Protein AF-A0A9P4P607-F1 (afdb_monomer)

Mean predicted aligned error: 6.38 Å

Radius of gyration: 16.82 Å; Cα contacts (8 Å, |Δi|>4): 433; chains: 1; bounding box: 45×37×42 Å

Nearest PDB structures (foldseek):
  5nzf-assembly1_D  TM=3.430E-01  e=5.217E-01  unidentified influenza virus
  5hug-assembly1_A  TM=3.305E-01  e=1.103E+00  Influenza A virus (A/American green-winged teal/Washington/195750/2014(H5N1))
  7zqt-assembly1_C  TM=1.636E-01  e=3.224E-01  Homo sapiens
  8d01-assembly1_A  TM=1.316E-01  e=6.462E-01  Macaca mulatta
  6xc2-assembly2_X  TM=1.177E-01  e=5.806E-01  Homo sapiens

pLDDT: mean 84.95, std 15.6, range [29.91, 97.94]

Secondary structure (DSSP, 8-state):
-EETT--EEEEEEEE--HHHHHHHT---TT-EEEEEEEE-TTT--EEE-TT-PPEEE-TTPPEEEEEEEETTTTEEEEEEEETTEEEEEEEE----EEE---EEEEETT--EEE--EEEEEEEEE-SS--GGGGGG---TTEEEPPPB-SSSSSEEEEEEEEE--EEEPPPS--S--EEEEE----

Sequence (186 aa):
MVTEKGDLIQTIALSTDGKEKDRVCKGRPDQWCIFASVLEADTGHQLVNSPSRATAASPSQQVNMRYTFDANTGKVTQTVKLDGKVIDEMSTSSGKPFDFYTEIECQNWAHGLAHAHSYLYTTFRLNQPDMGWRDIINNWQTSNADPETHDGGKTWYVSWAHINETFFEVVSQTNSLICLLLLVLI

Foldseek 3Di:
DAAPQRKWWKWKFKQFDDPVCCVQANEDNQWTFTFTWMQGPVPRDIDGDVVDRGHTDHPPWDKDWDWDADPVQQKIKIFIDTNNHTRYIDIDNRGHDDDWDWDKDWDDFAWFKPAKDKDAWDKDADPDADPCVQVPDDQVQKDWARWDDDPRRRMTTTGMMIHHMDTGDGDDDDDGTMIMRIGTDD

Solvent-accessible surface area (backbone atoms only — not comparable to full-atom values): 10348 Å² total; per-residue (Å²): 37,17,20,76,63,55,22,24,45,24,58,36,44,35,41,52,52,74,72,56,25,47,68,44,32,64,40,57,87,81,27,32,27,38,40,47,35,34,37,36,57,92,78,68,46,74,46,60,61,85,92,59,59,29,46,53,41,53,83,92,63,48,77,44,81,44,79,47,77,40,85,91,74,34,26,34,35,38,40,34,21,53,73,84,40,80,76,35,70,46,74,43,81,38,38,61,71,80,49,81,51,79,46,79,45,64,41,56,60,24,54,47,73,48,71,56,48,69,50,66,66,46,72,48,73,53,97,56,62,42,72,64,59,68,78,72,66,77,60,82,82,42,50,62,51,75,72,43,60,89,64,69,29,26,39,38,39,27,63,35,35,41,40,61,60,46,75,43,72,74,62,93,84,92,87,61,53,32,36,33,38,35,25,39,48,126

Organism: NCBI:txid1048955

Structure (mmCIF, N/CA/C/O backbone):
data_AF-A0A9P4P607-F1
#
_entry.id   AF-A0A9P4P607-F1
#
loop_
_atom_site.group_PDB
_atom_site.id
_atom_site.type_symbol
_atom_site.label_atom_id
_atom_site.label_alt_id
_atom_site.label_comp_id
_atom_site.label_asym_id
_atom_site.label_entity_id
_atom_site.label_seq_id
_atom_site.pdbx_PDB_ins_code
_atom_site.Cartn_x
_atom_site.Cartn_y
_atom_site.Cartn_z
_atom_site.occupancy
_atom_site.B_iso_or_equiv
_atom_site.auth_seq_id
_atom_site.auth_comp_id
_atom_site.auth_asym_id
_atom_site.auth_atom_id
_atom_site.pdbx_PDB_model_num
ATOM 1 N N . MET A 1 1 ? -2.733 4.894 3.340 1.00 88.25 1 MET A N 1
ATOM 2 C CA . MET A 1 1 ? -3.691 4.914 4.476 1.00 88.25 1 MET A CA 1
ATOM 3 C C . MET A 1 1 ? -3.477 6.175 5.304 1.00 88.25 1 MET A C 1
ATOM 5 O O . MET A 1 1 ? -2.343 6.384 5.707 1.00 88.25 1 MET A O 1
ATOM 9 N N . VAL A 1 2 ? -4.509 6.986 5.560 1.00 90.75 2 VAL A N 1
ATOM 10 C CA . VAL A 1 2 ? -4.419 8.206 6.393 1.00 90.75 2 VAL A CA 1
ATOM 11 C C . VAL A 1 2 ? -4.841 7.868 7.798 1.00 90.75 2 VAL A C 1
ATOM 13 O O . VAL A 1 2 ? -5.734 7.045 8.022 1.00 90.75 2 VAL A O 1
ATOM 16 N N . THR A 1 3 ? -4.191 8.534 8.736 1.00 94.50 3 THR A N 1
ATOM 17 C CA . THR A 1 3 ? -4.431 8.398 10.162 1.00 94.50 3 THR A CA 1
ATOM 18 C C . THR A 1 3 ? -4.913 9.704 10.782 1.00 94.50 3 THR A C 1
ATOM 20 O O . THR A 1 3 ? -4.724 10.775 10.221 1.00 94.50 3 THR A O 1
ATOM 23 N N . GLU A 1 4 ? -5.520 9.637 11.966 1.00 94.25 4 GLU A N 1
ATOM 24 C CA . GLU A 1 4 ? -6.011 10.808 12.714 1.00 94.25 4 GLU A CA 1
ATOM 25 C C . GLU A 1 4 ? -4.933 11.868 13.004 1.00 94.25 4 GLU A C 1
ATOM 27 O O . GLU A 1 4 ? -5.273 13.019 13.270 1.00 94.25 4 GLU A O 1
ATOM 32 N N . LYS A 1 5 ? -3.643 11.508 12.961 1.00 94.25 5 LYS A N 1
ATOM 33 C CA . LYS A 1 5 ? -2.536 12.472 13.079 1.00 94.25 5 LYS A CA 1
ATOM 34 C C . LYS A 1 5 ? -2.139 13.123 11.751 1.00 94.25 5 LYS A C 1
ATOM 36 O O . LYS A 1 5 ? -1.267 13.981 11.745 1.00 94.25 5 LYS A O 1
ATOM 41 N N . GLY A 1 6 ? -2.771 12.720 10.654 1.00 93.50 6 GLY A N 1
ATOM 42 C CA . GLY A 1 6 ? -2.472 13.143 9.290 1.00 93.50 6 GLY A CA 1
ATOM 43 C C . GLY A 1 6 ? -1.438 12.269 8.580 1.00 93.50 6 GLY A C 1
ATOM 44 O O . GLY A 1 6 ? -1.297 12.398 7.370 1.00 93.50 6 GLY A O 1
ATOM 45 N N . ASP A 1 7 ? -0.725 11.380 9.285 1.00 94.69 7 ASP A N 1
ATOM 46 C CA . ASP A 1 7 ? 0.337 10.583 8.662 1.00 94.69 7 ASP A CA 1
ATOM 47 C C . ASP A 1 7 ? -0.214 9.667 7.572 1.00 94.69 7 ASP A C 1
ATOM 49 O O . ASP A 1 7 ? -1.298 9.078 7.712 1.00 94.69 7 ASP A O 1
ATOM 53 N N . LEU A 1 8 ? 0.604 9.474 6.540 1.00 93.00 8 LEU A N 1
ATOM 54 C CA . LEU A 1 8 ? 0.286 8.663 5.378 1.00 93.00 8 LEU A CA 1
ATOM 55 C C . LEU A 1 8 ? 1.097 7.369 5.418 1.00 93.00 8 LEU A C 1
ATOM 57 O O . LEU A 1 8 ? 2.289 7.354 5.133 1.00 93.00 8 LEU A O 1
ATOM 61 N N . ILE A 1 9 ? 0.447 6.262 5.772 1.00 93.94 9 ILE A N 1
ATOM 62 C CA . ILE A 1 9 ? 1.050 4.924 5.807 1.00 93.94 9 ILE A CA 1
ATOM 63 C C . ILE A 1 9 ? 0.911 4.286 4.425 1.00 93.94 9 ILE A C 1
ATOM 65 O O . ILE A 1 9 ? -0.214 4.047 3.976 1.00 93.94 9 ILE A O 1
ATOM 69 N N . GLN A 1 10 ? 2.022 3.998 3.751 1.00 91.25 10 GLN A N 1
ATOM 70 C CA . GLN A 1 10 ? 2.053 3.599 2.338 1.00 91.25 10 GLN A CA 1
ATOM 71 C C . GLN A 1 10 ? 3.024 2.460 2.081 1.00 91.25 10 GLN A C 1
ATOM 73 O O . GLN A 1 10 ? 4.167 2.460 2.526 1.00 91.25 10 GLN A O 1
ATOM 78 N N . THR A 1 11 ? 2.608 1.499 1.261 1.00 92.75 11 THR A N 1
ATOM 79 C CA . THR A 1 11 ? 3.550 0.685 0.489 1.00 92.75 11 THR A CA 1
ATOM 80 C C . THR A 1 11 ? 3.802 1.442 -0.792 1.00 92.75 11 THR A C 1
ATOM 82 O O . THR A 1 11 ? 2.852 1.749 -1.508 1.00 92.75 11 THR A O 1
ATOM 85 N N . ILE A 1 12 ? 5.066 1.709 -1.084 1.00 90.50 12 ILE A N 1
ATOM 86 C CA . ILE A 1 12 ? 5.463 2.365 -2.321 1.00 90.50 12 ILE A CA 1
ATOM 87 C C . ILE A 1 12 ? 6.009 1.305 -3.272 1.00 90.50 12 ILE A C 1
ATO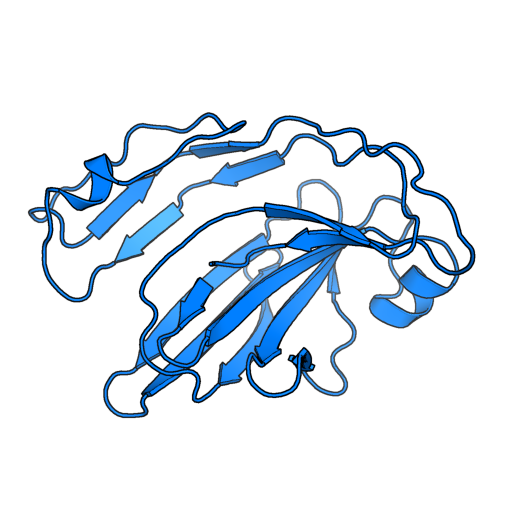M 89 O O . ILE A 1 12 ? 6.894 0.524 -2.908 1.00 90.50 12 ILE A O 1
ATOM 93 N N . ALA A 1 13 ? 5.487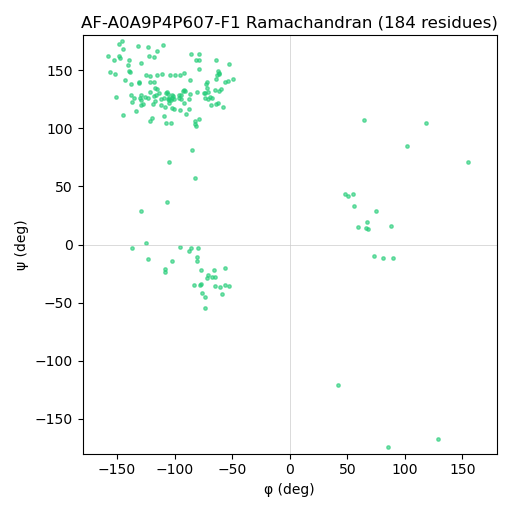 1.295 -4.500 1.00 90.50 13 ALA A N 1
ATOM 94 C CA . ALA A 1 13 ? 6.158 0.678 -5.635 1.00 90.50 13 ALA A CA 1
ATOM 95 C C . ALA A 1 13 ? 6.763 1.797 -6.484 1.00 90.50 13 ALA A C 1
ATOM 97 O O . ALA A 1 13 ? 6.065 2.523 -7.187 1.00 90.50 13 ALA A O 1
ATOM 98 N N . LEU A 1 14 ? 8.078 1.958 -6.386 1.00 87.44 14 LEU A N 1
ATOM 99 C CA . LEU A 1 14 ? 8.810 3.044 -7.020 1.00 87.44 14 LEU A CA 1
ATOM 100 C C . LEU A 1 14 ? 9.401 2.594 -8.358 1.00 87.44 14 LEU A C 1
ATOM 102 O O . LEU A 1 14 ? 10.161 1.621 -8.417 1.00 87.44 14 LEU A O 1
ATOM 106 N N . SER A 1 15 ? 9.101 3.349 -9.413 1.00 84.12 15 SER A N 1
ATOM 107 C CA . SER A 1 15 ? 9.794 3.280 -10.695 1.00 84.12 15 SER A CA 1
ATOM 108 C C . SER A 1 15 ? 10.722 4.488 -10.843 1.00 84.12 15 SER A C 1
ATOM 110 O O . SER A 1 15 ? 10.312 5.645 -10.780 1.00 84.12 15 SER A O 1
ATOM 112 N N . THR A 1 16 ? 12.008 4.214 -11.022 1.00 79.88 16 THR A N 1
ATOM 113 C CA . THR A 1 16 ? 13.061 5.214 -11.245 1.00 79.88 16 THR A CA 1
ATOM 114 C C . THR A 1 16 ? 14.099 4.624 -12.203 1.00 79.88 16 THR A C 1
ATOM 116 O O . THR A 1 16 ? 13.976 3.457 -12.577 1.00 79.88 16 THR A O 1
ATOM 119 N N . ASP A 1 17 ? 15.103 5.375 -12.642 1.00 78.94 17 ASP A N 1
ATOM 120 C CA . ASP A 1 17 ? 16.071 4.919 -13.639 1.00 78.94 17 ASP A CA 1
ATOM 121 C C . ASP A 1 17 ? 17.532 4.992 -13.171 1.00 78.94 17 ASP A C 1
ATOM 123 O O . ASP A 1 17 ? 17.869 5.486 -12.089 1.00 78.94 17 ASP A O 1
ATOM 127 N N . GLY A 1 18 ? 18.399 4.390 -13.993 1.00 79.25 18 GLY A N 1
ATOM 128 C CA . GLY A 1 18 ? 19.852 4.457 -13.889 1.00 79.25 18 GLY A CA 1
ATOM 129 C C . GLY A 1 18 ? 20.398 4.347 -12.464 1.00 79.25 18 GLY A C 1
ATOM 130 O O . GLY A 1 18 ? 20.184 3.365 -11.754 1.00 79.25 18 GLY A O 1
ATOM 131 N N . LYS A 1 19 ? 21.126 5.390 -12.057 1.00 79.81 19 LYS A N 1
ATOM 132 C CA . LYS A 1 19 ? 21.846 5.435 -10.778 1.00 79.81 19 LYS A CA 1
ATOM 133 C C . LYS A 1 19 ? 20.920 5.463 -9.567 1.00 79.81 19 LYS A C 1
ATOM 135 O O . LYS A 1 19 ? 21.343 5.031 -8.497 1.00 79.81 19 LYS A O 1
ATOM 140 N N . GLU A 1 20 ? 19.708 5.992 -9.704 1.00 80.62 20 GLU A N 1
ATOM 141 C CA . GLU A 1 20 ? 18.785 6.080 -8.576 1.00 80.62 20 GLU A CA 1
ATOM 142 C C . GLU A 1 20 ? 18.172 4.714 -8.282 1.00 80.62 20 GLU A C 1
ATOM 144 O O . GLU A 1 20 ? 18.191 4.267 -7.135 1.00 80.62 20 GLU A O 1
ATOM 149 N N . LYS A 1 21 ? 17.795 3.956 -9.321 1.00 85.00 21 LYS A N 1
ATOM 150 C CA . LYS A 1 21 ? 17.372 2.558 -9.140 1.00 85.00 21 LYS A CA 1
ATOM 151 C C . LYS A 1 21 ? 18.471 1.716 -8.487 1.00 85.00 21 LYS A C 1
ATOM 153 O O . LYS A 1 21 ? 18.194 0.941 -7.564 1.00 85.00 21 LYS A O 1
ATOM 158 N N . ASP A 1 22 ? 19.719 1.907 -8.916 1.00 83.50 22 ASP A N 1
ATOM 159 C CA . ASP A 1 22 ? 20.882 1.230 -8.336 1.00 83.50 22 ASP A CA 1
ATOM 160 C C . ASP A 1 22 ? 21.081 1.556 -6.848 1.00 83.50 22 ASP A C 1
ATOM 162 O O . ASP A 1 22 ? 21.466 0.686 -6.062 1.00 83.50 22 ASP A O 1
ATOM 166 N N . ARG A 1 23 ? 20.801 2.797 -6.434 1.00 83.94 23 ARG A N 1
ATOM 167 C CA . ARG A 1 23 ? 20.885 3.226 -5.029 1.00 83.94 23 ARG A CA 1
ATOM 168 C C . ARG A 1 23 ? 19.745 2.667 -4.187 1.00 83.94 23 ARG A C 1
ATOM 170 O O . ARG A 1 23 ? 20.004 2.170 -3.090 1.00 83.94 23 ARG A O 1
ATOM 177 N N . VAL A 1 24 ? 18.522 2.726 -4.706 1.00 85.25 24 VAL A N 1
ATOM 178 C CA . VAL A 1 24 ? 17.301 2.375 -3.974 1.00 85.25 24 VAL A CA 1
ATOM 179 C C . VAL A 1 24 ? 17.162 0.865 -3.793 1.00 85.25 24 VAL A C 1
ATOM 181 O O . VAL A 1 24 ? 17.021 0.400 -2.661 1.00 85.25 24 VAL A O 1
ATOM 184 N N . CYS A 1 25 ? 17.210 0.089 -4.885 1.00 90.88 25 CYS A N 1
ATOM 185 C CA . CYS A 1 25 ? 16.959 -1.357 -4.829 1.00 90.88 25 CYS A CA 1
ATOM 186 C C . CYS A 1 25 ? 17.913 -2.240 -5.644 1.00 90.88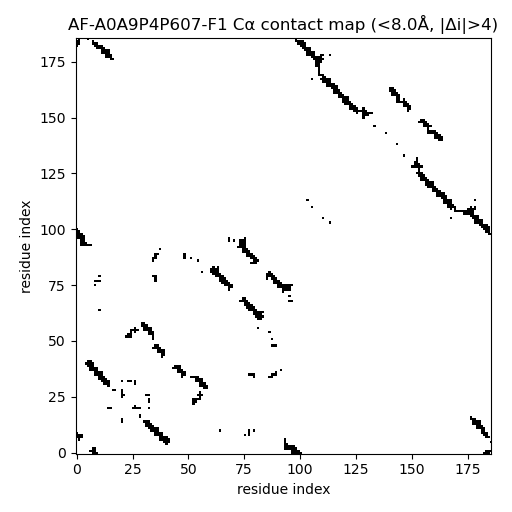 25 CYS A C 1
ATOM 188 O O . CYS A 1 25 ? 17.799 -3.463 -5.559 1.00 90.88 25 CYS A O 1
ATOM 190 N N . LYS A 1 26 ? 18.866 -1.670 -6.402 1.00 90.81 26 LYS A N 1
ATOM 191 C CA . LYS A 1 26 ? 19.749 -2.429 -7.321 1.00 90.81 26 LYS A CA 1
ATOM 192 C C . LYS A 1 26 ? 18.967 -3.272 -8.338 1.00 90.81 26 LYS A C 1
ATOM 194 O O . LYS A 1 26 ? 19.378 -4.378 -8.689 1.00 90.81 26 LYS A O 1
ATOM 199 N N . GLY A 1 27 ? 17.806 -2.766 -8.751 1.00 87.88 27 GLY A N 1
ATOM 200 C CA . GLY A 1 27 ? 16.917 -3.425 -9.701 1.00 87.88 27 GLY A CA 1
ATOM 201 C C . GLY A 1 27 ? 17.278 -3.132 -11.156 1.00 87.88 27 GLY A C 1
ATOM 202 O O . GLY A 1 27 ? 17.977 -2.173 -11.470 1.00 87.88 27 GLY A O 1
ATOM 203 N N . ARG A 1 28 ? 16.746 -3.944 -12.066 1.00 89.62 28 ARG A N 1
ATOM 204 C CA . ARG A 1 28 ? 16.803 -3.730 -13.517 1.00 89.62 28 ARG A CA 1
ATOM 205 C C . ARG A 1 28 ? 15.767 -2.691 -13.980 1.00 89.62 28 ARG A C 1
ATOM 207 O O . ARG A 1 28 ? 14.814 -2.408 -13.249 1.00 89.62 28 ARG A O 1
ATOM 214 N N . PRO A 1 29 ? 15.887 -2.134 -15.201 1.00 83.75 29 PRO A N 1
ATOM 215 C CA . PRO A 1 29 ? 14.921 -1.166 -15.728 1.00 83.75 29 PRO A CA 1
ATOM 216 C C . PRO A 1 29 ? 13.458 -1.633 -15.678 1.00 83.75 29 PRO A C 1
ATOM 218 O O . PRO A 1 29 ? 12.597 -0.834 -15.335 1.00 83.75 29 PRO A O 1
ATOM 221 N N . ASP A 1 30 ? 13.196 -2.924 -15.897 1.00 84.56 30 ASP A N 1
ATOM 222 C CA . ASP A 1 30 ? 11.866 -3.554 -15.879 1.00 84.56 30 ASP A CA 1
ATOM 223 C C . ASP A 1 30 ? 11.313 -3.863 -14.474 1.00 84.56 30 ASP A C 1
ATOM 225 O O . ASP A 1 30 ? 10.200 -4.371 -14.350 1.00 84.56 30 ASP A O 1
ATOM 229 N N . GLN A 1 31 ? 12.083 -3.601 -13.415 1.00 88.62 31 GLN A N 1
ATOM 230 C CA . GLN A 1 31 ? 11.715 -3.938 -12.038 1.00 88.62 31 GLN A CA 1
ATOM 231 C C . GLN A 1 31 ? 11.257 -2.717 -11.240 1.00 88.62 31 GLN A C 1
ATOM 233 O O . GLN A 1 31 ? 11.812 -1.626 -11.376 1.00 88.62 31 GLN A O 1
ATOM 238 N N . TRP A 1 32 ? 10.303 -2.924 -10.339 1.00 89.81 32 TRP A N 1
ATOM 239 C CA . TRP A 1 32 ? 9.860 -1.917 -9.373 1.00 89.81 32 TRP A CA 1
ATOM 240 C C . TRP A 1 32 ? 10.648 -2.048 -8.071 1.00 89.81 32 TRP A C 1
ATOM 242 O O . TRP A 1 32 ? 11.012 -3.155 -7.684 1.00 89.81 32 TRP A O 1
ATOM 252 N N . CYS A 1 33 ? 10.900 -0.947 -7.370 1.00 91.69 33 CYS A N 1
ATOM 253 C CA . CYS A 1 33 ? 11.478 -0.973 -6.029 1.00 91.69 33 CYS A CA 1
ATOM 254 C C . CYS A 1 33 ? 10.350 -0.902 -4.985 1.00 91.69 33 CYS A C 1
ATOM 256 O O . CYS A 1 33 ? 9.648 0.102 -4.916 1.00 91.69 33 CYS A O 1
ATOM 258 N N . ILE A 1 34 ? 10.174 -1.952 -4.180 1.00 93.56 34 ILE A N 1
ATOM 259 C CA . ILE A 1 34 ? 9.061 -2.090 -3.228 1.00 93.56 34 ILE A CA 1
ATOM 260 C C . ILE A 1 34 ? 9.537 -1.892 -1.786 1.00 93.56 34 ILE A C 1
ATOM 262 O O . ILE A 1 34 ? 10.518 -2.523 -1.379 1.00 93.56 34 ILE A O 1
ATOM 266 N N . PHE A 1 35 ? 8.837 -1.062 -1.011 1.00 93.56 35 PHE A N 1
ATOM 267 C CA . PHE A 1 35 ? 9.146 -0.807 0.402 1.00 93.56 35 PHE A CA 1
ATOM 268 C C . PHE A 1 35 ? 7.936 -0.277 1.190 1.00 93.56 35 PHE A C 1
ATOM 270 O O . PHE A 1 35 ? 6.943 0.172 0.612 1.00 93.56 35 PHE A O 1
ATOM 277 N N . ALA A 1 36 ? 8.015 -0.371 2.517 1.00 94.06 36 ALA A N 1
ATOM 278 C CA . ALA A 1 36 ? 7.101 0.263 3.460 1.00 94.06 36 ALA A CA 1
ATOM 279 C C . ALA A 1 36 ? 7.570 1.688 3.772 1.00 94.06 36 ALA A C 1
ATOM 281 O O . ALA A 1 36 ? 8.770 1.934 3.920 1.00 94.06 36 ALA A O 1
ATOM 282 N N . SER A 1 37 ? 6.637 2.624 3.906 1.00 93.44 37 SER A N 1
ATOM 283 C CA . SER A 1 37 ? 6.959 4.000 4.249 1.00 93.44 37 SER A CA 1
ATOM 284 C C . SER A 1 37 ? 5.825 4.703 4.987 1.00 93.44 37 SER A C 1
ATOM 286 O O . SER A 1 37 ? 4.655 4.316 4.916 1.00 93.44 37 SER A O 1
ATOM 288 N N . VAL A 1 38 ? 6.189 5.769 5.695 1.00 94.19 38 VAL A N 1
ATOM 289 C CA . VAL A 1 38 ? 5.243 6.694 6.323 1.00 94.19 38 VAL A CA 1
ATOM 290 C C . VAL A 1 38 ? 5.616 8.118 5.951 1.00 94.19 38 VAL A C 1
ATOM 292 O O . VAL A 1 38 ? 6.776 8.483 6.109 1.00 94.19 38 VAL A O 1
ATOM 295 N N . LEU A 1 39 ? 4.685 8.901 5.408 1.00 93.31 39 LEU A N 1
ATOM 296 C CA . LEU A 1 39 ? 4.858 10.349 5.299 1.00 93.31 39 LEU A CA 1
ATOM 297 C C . LEU A 1 39 ? 4.302 10.977 6.574 1.00 93.31 39 LEU A C 1
ATOM 299 O O . LEU A 1 39 ? 3.101 10.892 6.829 1.00 93.31 39 LEU A O 1
ATOM 303 N N . GLU A 1 40 ? 5.180 11.552 7.387 1.00 94.38 40 GLU A N 1
ATOM 304 C CA . GLU A 1 40 ? 4.795 12.236 8.621 1.00 94.38 40 GLU A CA 1
ATOM 305 C C . GLU A 1 40 ? 4.137 13.576 8.283 1.00 94.38 40 GLU A C 1
ATOM 307 O O . GLU A 1 40 ? 4.716 14.394 7.564 1.00 94.38 40 GLU A O 1
ATOM 312 N N . ALA A 1 41 ? 2.929 13.818 8.790 1.00 93.25 41 ALA A N 1
ATOM 313 C CA . ALA A 1 41 ? 2.183 15.027 8.435 1.00 93.25 41 ALA A CA 1
ATOM 314 C C . ALA A 1 41 ? 2.755 16.309 9.051 1.00 93.25 41 ALA A C 1
ATOM 316 O O . ALA A 1 41 ? 2.610 17.390 8.484 1.00 93.25 41 ALA A O 1
ATOM 317 N N . ASP A 1 42 ? 3.393 16.205 10.215 1.00 92.69 42 ASP A N 1
ATOM 318 C CA . ASP A 1 42 ? 3.922 17.348 10.960 1.00 92.69 42 ASP A CA 1
ATOM 319 C C . ASP A 1 42 ? 5.237 17.889 10.379 1.00 92.69 42 ASP A C 1
ATOM 321 O O . ASP A 1 42 ? 5.483 19.096 10.412 1.00 92.69 42 ASP A O 1
ATOM 325 N N . THR A 1 43 ? 6.073 17.007 9.834 1.00 94.44 43 THR A N 1
ATOM 326 C CA . THR A 1 43 ? 7.392 17.341 9.283 1.00 94.44 43 THR A CA 1
ATOM 327 C C . THR A 1 43 ? 7.451 17.265 7.760 1.00 94.44 43 THR A C 1
ATOM 329 O O . THR A 1 43 ? 8.349 17.853 7.158 1.00 94.44 43 THR A O 1
ATOM 332 N N . GLY A 1 44 ? 6.531 16.535 7.123 1.00 90.44 44 GLY A N 1
ATOM 333 C CA . GLY A 1 44 ? 6.619 16.179 5.706 1.00 90.44 44 GLY A CA 1
ATOM 334 C C . GLY A 1 44 ? 7.755 15.197 5.402 1.00 90.44 44 GLY A C 1
ATOM 335 O O . GLY A 1 44 ? 8.135 15.037 4.242 1.00 90.44 44 GLY A O 1
ATOM 336 N N . HIS A 1 45 ? 8.348 14.563 6.418 1.00 91.88 45 HIS A N 1
ATOM 337 C CA . HIS A 1 45 ? 9.425 13.604 6.220 1.00 91.88 45 HIS A CA 1
ATOM 338 C C . HIS A 1 45 ? 8.882 12.235 5.812 1.00 91.88 45 HIS A C 1
ATOM 340 O O . HIS A 1 45 ? 7.998 11.668 6.454 1.00 91.88 45 HIS A O 1
ATOM 346 N N . GLN A 1 46 ? 9.461 11.672 4.749 1.00 90.12 46 GLN A N 1
ATOM 347 C CA . GLN A 1 46 ? 9.212 10.289 4.363 1.00 90.12 46 GLN A CA 1
ATOM 348 C C . GLN A 1 46 ? 10.096 9.360 5.200 1.00 90.12 46 GLN A C 1
ATOM 350 O O . GLN A 1 46 ? 11.292 9.201 4.940 1.00 90.12 46 GLN A O 1
ATOM 355 N N . LEU A 1 47 ? 9.497 8.707 6.188 1.00 92.00 47 LEU A N 1
ATOM 356 C CA . LEU A 1 47 ? 10.116 7.617 6.919 1.00 92.00 47 LEU A CA 1
ATOM 357 C C . LEU A 1 47 ? 10.160 6.359 6.054 1.00 92.00 47 LEU A C 1
ATOM 359 O O . LEU A 1 47 ? 9.150 5.916 5.507 1.00 92.00 47 LEU A O 1
ATOM 363 N N . VAL A 1 48 ? 11.344 5.763 5.991 1.00 90.81 48 VAL A N 1
ATOM 364 C CA . VAL A 1 48 ? 11.619 4.433 5.441 1.00 90.81 48 VAL A CA 1
ATOM 365 C C . VAL A 1 48 ? 12.429 3.662 6.480 1.00 90.81 48 VAL A C 1
ATOM 367 O O . VAL A 1 48 ? 13.088 4.267 7.332 1.00 90.81 48 VAL A O 1
ATOM 370 N N . ASN A 1 49 ? 12.396 2.332 6.449 1.00 84.94 49 ASN A N 1
ATOM 371 C CA . ASN A 1 49 ? 13.231 1.557 7.359 1.00 84.94 49 ASN A CA 1
ATOM 372 C C . ASN A 1 49 ? 14.722 1.837 7.079 1.00 84.94 49 ASN A C 1
ATOM 374 O O . ASN A 1 49 ? 15.141 2.133 5.964 1.00 84.94 49 ASN A O 1
ATOM 378 N N . SER A 1 50 ? 15.577 1.772 8.097 1.00 62.12 50 SER A N 1
ATOM 379 C CA . SER A 1 50 ? 17.022 1.967 7.920 1.00 62.12 50 SER A CA 1
ATOM 380 C C . SER A 1 50 ? 17.786 0.731 8.392 1.00 62.12 50 SER A C 1
ATOM 382 O O . SER A 1 50 ? 17.527 0.260 9.500 1.00 62.12 50 SER A O 1
ATOM 384 N N . PRO A 1 51 ? 18.737 0.191 7.606 1.00 58.25 51 PRO A N 1
ATOM 385 C CA . PRO A 1 51 ? 19.041 0.525 6.217 1.00 58.25 51 PRO A CA 1
ATOM 386 C C . PRO A 1 51 ? 18.123 -0.277 5.273 1.00 58.25 51 PRO A C 1
ATOM 388 O O . PRO A 1 51 ? 18.535 -1.320 4.761 1.00 58.25 51 PRO A O 1
ATOM 391 N N . SER A 1 52 ? 16.877 0.143 5.028 1.00 55.91 52 SER A N 1
ATOM 392 C CA . SER A 1 52 ? 16.041 -0.549 4.041 1.00 55.91 52 SER A CA 1
ATOM 393 C C . SER A 1 52 ? 16.412 -0.061 2.654 1.00 55.91 52 SER A C 1
ATOM 395 O O . SER A 1 52 ? 16.011 1.012 2.211 1.00 55.91 52 SER A O 1
ATOM 397 N N . ARG A 1 53 ? 17.191 -0.877 1.945 1.00 73.31 53 ARG A N 1
ATOM 398 C CA . ARG A 1 53 ? 17.085 -0.870 0.490 1.00 73.31 53 ARG A CA 1
ATOM 399 C C . ARG A 1 53 ? 15.736 -1.484 0.162 1.00 73.31 53 ARG A C 1
ATOM 401 O O . ARG A 1 53 ? 15.445 -2.583 0.636 1.00 73.31 53 ARG A O 1
ATOM 408 N N . ALA A 1 54 ? 14.942 -0.780 -0.629 1.00 89.94 54 ALA A N 1
ATOM 409 C CA . ALA A 1 54 ? 13.744 -1.353 -1.209 1.00 89.94 54 ALA A CA 1
ATOM 410 C C . ALA A 1 54 ? 14.089 -2.668 -1.926 1.00 89.94 54 ALA A C 1
ATOM 412 O O . ALA A 1 54 ? 15.226 -2.891 -2.355 1.00 89.94 54 ALA A O 1
ATOM 413 N N . THR A 1 55 ? 13.110 -3.554 -2.072 1.00 93.94 55 THR A N 1
ATOM 414 C CA . THR A 1 55 ? 13.315 -4.831 -2.760 1.00 93.94 55 THR A CA 1
ATOM 415 C C . THR A 1 55 ? 12.875 -4.717 -4.212 1.00 93.94 55 THR A C 1
ATOM 417 O O . THR A 1 55 ? 11.756 -4.291 -4.485 1.00 93.94 55 THR A O 1
ATOM 420 N N . ALA A 1 56 ? 13.745 -5.108 -5.145 1.00 93.94 56 ALA A N 1
ATOM 421 C CA . ALA A 1 56 ? 13.393 -5.165 -6.558 1.00 93.94 56 ALA A CA 1
ATOM 422 C C . ALA A 1 56 ? 12.349 -6.269 -6.813 1.00 93.94 56 ALA A C 1
ATOM 424 O O . ALA A 1 56 ? 12.570 -7.429 -6.461 1.00 93.94 56 ALA A O 1
ATOM 425 N N . ALA A 1 57 ? 11.236 -5.910 -7.447 1.00 92.94 57 ALA A N 1
ATOM 426 C CA . ALA A 1 57 ? 10.170 -6.805 -7.868 1.00 92.94 57 ALA A CA 1
ATOM 427 C C . ALA A 1 57 ? 10.130 -6.893 -9.396 1.00 92.94 57 ALA A C 1
ATOM 429 O O . ALA A 1 57 ? 10.051 -5.883 -10.096 1.00 92.94 57 ALA A O 1
ATOM 430 N N . SER A 1 58 ? 10.198 -8.117 -9.906 1.00 92.38 58 SER A N 1
ATOM 431 C CA . SER A 1 58 ? 10.093 -8.429 -11.330 1.00 92.38 58 SER A CA 1
ATOM 432 C C . SER A 1 58 ? 8.635 -8.468 -11.781 1.00 92.38 58 SER A C 1
ATOM 434 O O . SER A 1 58 ? 7.747 -8.709 -10.957 1.00 92.38 58 SER A O 1
ATOM 436 N N . PRO A 1 59 ? 8.373 -8.316 -13.091 1.00 87.50 59 PRO A N 1
ATOM 437 C CA . PRO A 1 59 ? 7.049 -8.567 -13.643 1.00 87.50 59 PRO A CA 1
ATOM 438 C C . PRO A 1 59 ? 6.494 -9.924 -13.187 1.00 87.50 59 PRO A C 1
ATOM 440 O O . PRO A 1 59 ? 7.228 -10.910 -13.116 1.00 87.50 59 PRO A O 1
ATOM 443 N N . SER A 1 60 ? 5.189 -9.982 -12.923 1.00 86.81 60 SER A N 1
ATOM 444 C CA . SER A 1 60 ? 4.450 -11.157 -12.414 1.00 86.81 60 SER A CA 1
ATOM 445 C C . SER A 1 60 ? 4.668 -11.528 -10.942 1.00 86.81 60 SER A C 1
ATOM 447 O O . SER A 1 60 ? 3.917 -12.362 -10.436 1.00 86.81 60 SER A O 1
ATOM 449 N N . GLN A 1 61 ? 5.638 -10.931 -10.239 1.00 92.44 61 GLN A N 1
ATOM 450 C CA . GLN A 1 61 ? 5.755 -11.134 -8.793 1.00 92.44 61 GLN A CA 1
ATOM 451 C C . GLN A 1 61 ? 4.630 -10.400 -8.064 1.00 92.44 61 GLN A C 1
ATOM 453 O O . GLN A 1 61 ? 4.266 -9.277 -8.419 1.00 92.44 61 GLN A O 1
ATOM 458 N N . GLN A 1 62 ? 4.075 -11.032 -7.034 1.00 91.62 62 GLN A N 1
ATOM 459 C CA . GLN A 1 62 ? 2.942 -10.482 -6.297 1.00 91.62 62 GLN A CA 1
ATOM 460 C C . GLN A 1 62 ? 3.416 -9.702 -5.078 1.00 91.62 62 GLN A C 1
ATOM 462 O O . GLN A 1 62 ? 4.098 -10.243 -4.203 1.00 91.62 62 GLN A O 1
ATOM 467 N N . VAL A 1 63 ? 2.988 -8.443 -4.992 1.00 94.31 63 VAL A N 1
ATOM 468 C CA . VAL A 1 63 ? 3.166 -7.611 -3.801 1.00 94.31 63 VAL A CA 1
ATOM 469 C C . VAL A 1 63 ? 1.934 -7.756 -2.916 1.00 94.31 63 VAL A C 1
ATOM 471 O O . VAL A 1 63 ? 0.814 -7.483 -3.340 1.00 94.31 63 VAL A O 1
ATOM 474 N N . ASN A 1 64 ? 2.135 -8.188 -1.675 1.00 95.06 64 ASN A N 1
ATOM 475 C CA . ASN A 1 64 ? 1.079 -8.288 -0.677 1.00 95.06 64 ASN A CA 1
ATOM 476 C C . ASN A 1 64 ? 1.279 -7.206 0.384 1.00 95.06 64 ASN A C 1
ATOM 478 O O . ASN A 1 64 ? 2.354 -7.105 0.978 1.00 95.06 64 ASN A O 1
ATOM 482 N N . MET A 1 65 ? 0.238 -6.412 0.615 1.00 94.12 65 MET A N 1
ATOM 483 C CA . MET A 1 65 ? 0.258 -5.263 1.515 1.00 94.12 65 MET A CA 1
ATOM 484 C C . MET A 1 65 ? -0.724 -5.518 2.649 1.00 94.12 65 MET A C 1
ATOM 486 O O . MET A 1 65 ? -1.904 -5.765 2.404 1.00 94.12 65 MET A O 1
ATOM 490 N N . ARG A 1 66 ? -0.250 -5.466 3.893 1.00 95.31 66 ARG A N 1
ATOM 491 C CA . ARG A 1 66 ? -1.104 -5.603 5.073 1.00 95.31 66 ARG A CA 1
ATOM 492 C C . ARG A 1 66 ? -0.896 -4.423 6.000 1.00 95.31 66 ARG A C 1
ATOM 494 O O . ARG A 1 66 ? 0.220 -4.190 6.439 1.00 95.31 66 ARG A O 1
ATOM 501 N N . TYR A 1 67 ? -1.991 -3.771 6.367 1.00 95.44 67 TYR A N 1
ATOM 502 C CA . TYR A 1 67 ? -2.020 -2.720 7.378 1.00 95.44 67 TYR A CA 1
ATOM 503 C C . TYR A 1 67 ? -2.859 -3.207 8.557 1.00 95.44 67 TYR A C 1
ATOM 505 O O . TYR A 1 67 ? -3.915 -3.810 8.372 1.00 95.44 67 TYR A O 1
ATOM 513 N N . THR A 1 68 ? -2.375 -3.036 9.781 1.00 95.62 68 THR A N 1
ATOM 514 C CA . THR A 1 68 ? -3.083 -3.448 10.998 1.00 95.62 68 THR A CA 1
ATOM 515 C C . THR A 1 68 ? -2.958 -2.357 12.047 1.00 95.62 68 THR A C 1
ATOM 517 O O . THR A 1 68 ? -1.851 -1.985 12.417 1.00 95.62 68 THR A O 1
ATOM 520 N N . PHE A 1 69 ? -4.097 -1.859 12.524 1.00 95.81 69 PHE A N 1
ATOM 521 C CA . PHE A 1 69 ? -4.158 -0.920 13.638 1.00 95.81 69 PHE A CA 1
ATOM 522 C C . PHE A 1 69 ? -4.330 -1.669 14.963 1.00 95.81 69 PHE A C 1
ATOM 524 O O . PHE A 1 69 ? -5.198 -2.538 15.079 1.00 95.81 69 PHE A O 1
ATOM 531 N N . ASP A 1 70 ? -3.531 -1.309 15.963 1.00 95.44 70 ASP A N 1
ATOM 532 C CA . ASP A 1 70 ? -3.651 -1.785 17.338 1.00 95.44 70 ASP A CA 1
ATOM 533 C C . ASP A 1 70 ? -4.157 -0.654 18.241 1.00 95.44 70 ASP A C 1
ATOM 535 O O . ASP A 1 70 ? -3.443 0.305 18.536 1.00 95.44 70 ASP A O 1
ATOM 539 N N . ALA A 1 71 ? -5.397 -0.794 18.714 1.00 93.69 71 ALA A N 1
ATOM 540 C CA . ALA A 1 71 ? -6.051 0.193 19.568 1.00 93.69 71 ALA A CA 1
ATOM 541 C C . ALA A 1 71 ? -5.389 0.355 20.948 1.00 93.69 71 ALA A C 1
ATOM 543 O O . ALA A 1 71 ? -5.557 1.400 21.570 1.00 93.69 71 ALA A O 1
ATOM 544 N N . ASN A 1 72 ? -4.635 -0.641 21.428 1.00 94.25 72 ASN A N 1
ATOM 545 C CA . ASN A 1 72 ? -3.959 -0.557 22.726 1.00 94.25 72 ASN A CA 1
ATOM 546 C C . ASN A 1 72 ? -2.698 0.303 22.651 1.00 94.25 72 ASN A C 1
ATOM 548 O O . ASN A 1 72 ? -2.349 0.984 23.612 1.00 94.25 72 ASN A O 1
ATOM 552 N N . THR A 1 73 ? -1.999 0.248 21.517 1.00 94.88 73 THR A N 1
ATOM 553 C CA . THR A 1 73 ? -0.740 0.973 21.311 1.00 94.88 73 THR A CA 1
ATOM 554 C C . THR A 1 73 ? -0.912 2.238 20.475 1.00 94.88 73 THR A C 1
ATOM 556 O O . THR A 1 73 ? -0.010 3.074 20.449 1.00 94.88 73 THR A O 1
ATOM 559 N N . GLY A 1 74 ? -2.051 2.397 19.794 1.00 93.94 74 GLY A N 1
ATOM 560 C CA . GLY A 1 74 ? -2.294 3.485 18.847 1.00 93.94 74 GLY A CA 1
ATOM 561 C C . GLY A 1 74 ? -1.411 3.396 17.601 1.00 93.94 74 GLY A C 1
ATOM 562 O O . GLY A 1 74 ? -1.199 4.408 16.928 1.00 93.94 74 GLY A O 1
ATOM 563 N N . LYS A 1 75 ? -0.854 2.210 17.324 1.00 95.88 75 LYS A N 1
ATOM 564 C CA . LYS A 1 75 ? 0.084 1.992 16.227 1.00 95.88 75 LYS A CA 1
ATOM 565 C C . LYS A 1 75 ? -0.590 1.390 15.012 1.00 95.88 75 LYS A C 1
ATOM 567 O O . LYS A 1 75 ? -1.464 0.532 15.130 1.00 95.88 75 LYS A O 1
ATOM 572 N N . VAL A 1 76 ? -0.107 1.791 13.846 1.00 95.56 76 VAL A N 1
ATOM 573 C CA . VAL A 1 76 ? -0.345 1.087 12.592 1.00 95.56 76 VAL A CA 1
ATOM 574 C C . VAL A 1 76 ? 0.915 0.314 12.246 1.00 95.56 76 VAL A C 1
ATOM 576 O O . VAL A 1 76 ? 1.988 0.897 12.130 1.00 95.56 76 VAL A O 1
ATOM 579 N N . THR A 1 77 ? 0.776 -0.994 12.056 1.00 95.75 77 THR A N 1
ATOM 580 C CA . THR A 1 77 ? 1.822 -1.840 11.485 1.00 95.75 77 THR A CA 1
ATOM 581 C C . THR A 1 77 ? 1.498 -2.140 10.034 1.00 95.75 77 THR A C 1
ATOM 583 O O . THR A 1 77 ? 0.420 -2.644 9.712 1.00 95.75 77 THR A O 1
ATOM 586 N N . GLN A 1 78 ? 2.454 -1.849 9.171 1.00 95.00 78 GLN A N 1
ATOM 587 C CA . GLN A 1 78 ? 2.460 -2.189 7.768 1.00 95.00 78 GLN A CA 1
ATOM 588 C C . GLN A 1 78 ? 3.448 -3.329 7.532 1.00 95.00 78 GLN A C 1
ATOM 590 O O . GLN A 1 78 ? 4.626 -3.189 7.838 1.00 95.00 78 GLN A O 1
ATOM 595 N N . THR A 1 79 ? 2.994 -4.418 6.919 1.00 95.81 79 THR A N 1
ATOM 596 C CA . THR A 1 79 ? 3.842 -5.532 6.483 1.00 95.81 79 THR A CA 1
ATOM 597 C C . THR A 1 79 ? 3.743 -5.667 4.967 1.00 95.81 79 THR A C 1
ATOM 599 O O . THR A 1 79 ? 2.643 -5.791 4.418 1.00 95.81 79 THR A O 1
ATOM 602 N N . VAL A 1 80 ? 4.891 -5.699 4.293 1.00 95.50 80 VAL A N 1
ATOM 603 C CA . VAL A 1 80 ? 4.999 -5.848 2.840 1.00 95.50 80 VAL A CA 1
ATOM 604 C C . VAL A 1 80 ? 5.644 -7.183 2.510 1.00 95.50 80 VAL A C 1
ATOM 606 O O . VAL A 1 80 ? 6.694 -7.545 3.049 1.00 95.50 80 VAL A O 1
ATOM 609 N N . LYS A 1 81 ? 5.009 -7.934 1.611 1.00 96.00 81 LYS A N 1
ATOM 610 C CA . LYS A 1 81 ? 5.507 -9.221 1.132 1.00 96.00 81 LYS A CA 1
ATOM 611 C C . LYS A 1 81 ? 5.689 -9.211 -0.376 1.00 96.00 81 LYS A C 1
ATOM 613 O O . LYS A 1 81 ? 4.865 -8.643 -1.083 1.00 96.00 81 LYS A O 1
ATOM 618 N N . LEU A 1 82 ? 6.710 -9.913 -0.847 1.00 95.62 82 LEU A N 1
ATOM 619 C CA . LEU A 1 82 ? 6.919 -10.231 -2.256 1.00 95.62 82 LEU A CA 1
ATOM 620 C C . LEU A 1 82 ? 6.911 -11.754 -2.404 1.00 95.62 82 LEU A C 1
ATOM 622 O O . LEU A 1 82 ? 7.674 -12.437 -1.717 1.00 95.62 82 LEU A O 1
ATOM 626 N N . ASP A 1 83 ? 6.000 -12.286 -3.220 1.00 94.88 83 ASP A N 1
ATOM 627 C CA . ASP A 1 83 ? 5.758 -13.732 -3.383 1.00 94.88 83 ASP A CA 1
ATOM 628 C C . ASP A 1 83 ? 5.632 -14.474 -2.036 1.00 94.88 83 ASP A C 1
ATOM 630 O O . ASP A 1 83 ? 6.206 -15.536 -1.797 1.00 94.88 83 ASP A O 1
ATOM 634 N N . GLY A 1 84 ? 4.898 -13.864 -1.100 1.00 94.75 84 GLY A N 1
ATOM 635 C CA . GLY A 1 84 ? 4.629 -14.418 0.230 1.00 94.75 84 GLY A CA 1
ATOM 636 C C . GLY A 1 84 ? 5.746 -14.234 1.265 1.00 94.75 84 GLY A C 1
ATOM 637 O O . GLY A 1 84 ? 5.489 -14.409 2.460 1.00 94.75 84 GLY A O 1
ATOM 638 N N . LYS A 1 85 ? 6.950 -13.811 0.864 1.00 96.19 85 LYS A N 1
ATOM 639 C CA . LYS A 1 85 ? 8.057 -13.514 1.783 1.00 96.19 85 LYS A CA 1
ATOM 640 C C . LYS A 1 85 ? 7.970 -12.074 2.279 1.00 96.19 85 LYS A C 1
ATOM 642 O O . LYS A 1 85 ? 7.879 -11.166 1.465 1.00 96.19 85 LYS A O 1
ATOM 647 N N . VAL A 1 86 ? 8.049 -11.860 3.595 1.00 95.81 86 VAL A N 1
ATOM 648 C CA . VAL A 1 86 ? 8.161 -10.506 4.170 1.00 95.81 86 VAL A CA 1
ATOM 649 C C . VAL A 1 86 ? 9.458 -9.862 3.684 1.00 95.81 86 VAL A C 1
ATOM 651 O O . VAL A 1 86 ? 10.538 -10.421 3.883 1.00 95.81 86 VAL A O 1
ATOM 654 N N . ILE A 1 87 ? 9.326 -8.718 3.017 1.00 95.00 87 ILE A N 1
ATOM 655 C CA . ILE A 1 87 ? 10.443 -7.907 2.524 1.00 95.00 87 ILE A CA 1
ATOM 656 C C . ILE A 1 87 ? 10.611 -6.619 3.325 1.00 95.00 87 ILE A C 1
ATOM 658 O O . ILE A 1 87 ? 11.714 -6.086 3.361 1.00 95.00 87 ILE A O 1
ATOM 662 N N . ASP A 1 88 ? 9.542 -6.147 3.970 1.00 95.12 88 ASP A N 1
ATOM 663 C CA . ASP A 1 88 ? 9.573 -4.941 4.785 1.00 95.12 88 ASP A CA 1
ATOM 664 C C . ASP A 1 88 ? 8.454 -4.951 5.836 1.00 95.12 88 ASP A C 1
ATOM 666 O O . ASP A 1 88 ? 7.380 -5.515 5.603 1.00 95.12 88 ASP A O 1
ATOM 670 N N . GLU A 1 89 ? 8.700 -4.339 6.990 1.00 94.75 89 GLU A N 1
ATOM 671 C CA . GLU A 1 89 ? 7.699 -4.153 8.044 1.00 94.75 89 GLU A CA 1
ATOM 672 C C . GLU A 1 89 ? 7.992 -2.890 8.857 1.00 94.75 89 GLU A C 1
ATOM 674 O O . GLU A 1 89 ? 9.087 -2.728 9.391 1.00 94.75 89 GLU A O 1
ATOM 679 N N . MET A 1 90 ? 7.006 -2.004 8.984 1.00 94.06 90 MET A N 1
ATOM 680 C CA . MET A 1 90 ? 7.124 -0.753 9.731 1.00 94.06 90 MET A CA 1
ATOM 681 C C . MET A 1 90 ? 5.943 -0.593 10.684 1.00 94.06 90 MET A C 1
ATOM 683 O O . MET A 1 90 ? 4.811 -0.914 10.332 1.00 94.06 90 MET A O 1
ATOM 687 N N . SER A 1 91 ? 6.197 -0.094 11.894 1.00 95.12 91 SER A N 1
ATOM 688 C CA . SER A 1 91 ? 5.154 0.190 12.881 1.00 95.12 91 SER A CA 1
ATOM 689 C C . SER A 1 91 ? 5.309 1.604 13.425 1.00 95.12 91 SER A C 1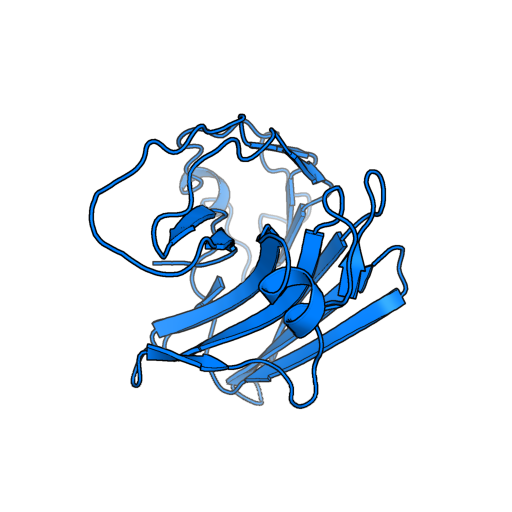
ATOM 691 O O . SER A 1 91 ? 6.337 1.925 14.027 1.00 95.12 91 SER A O 1
ATOM 693 N N . THR A 1 92 ? 4.291 2.440 13.239 1.00 94.75 92 THR A N 1
ATOM 694 C CA . THR A 1 92 ? 4.316 3.858 13.618 1.00 94.75 92 THR A CA 1
ATOM 695 C C . THR A 1 92 ? 3.153 4.215 14.529 1.00 94.75 92 THR A C 1
ATOM 697 O O . THR A 1 92 ? 2.051 3.678 14.416 1.00 94.75 92 THR A O 1
ATOM 700 N N . SER A 1 93 ? 3.393 5.140 15.459 1.00 94.75 93 SER A N 1
ATOM 701 C CA . SER A 1 93 ? 2.372 5.668 16.371 1.00 94.75 93 SER A CA 1
ATOM 702 C C . SER A 1 93 ? 1.554 6.777 15.703 1.00 94.75 93 SER A C 1
ATOM 704 O O . SER A 1 93 ? 1.493 7.897 16.214 1.00 94.75 93 SER A O 1
ATOM 706 N N . SER A 1 94 ? 0.935 6.463 14.569 1.00 90.50 94 SER A N 1
ATOM 707 C CA . SER A 1 94 ? 0.254 7.427 13.695 1.00 90.50 94 SER A CA 1
ATOM 708 C C . SER A 1 94 ? -1.214 7.675 14.068 1.00 90.50 94 SER A C 1
ATOM 710 O O . SER A 1 94 ? -1.850 8.585 13.558 1.00 90.50 94 SER A O 1
ATOM 712 N N . GLY A 1 95 ? -1.762 6.937 15.039 1.00 92.25 95 GLY A N 1
ATOM 713 C CA . GLY A 1 95 ? -3.169 7.061 15.425 1.00 92.25 95 GLY A CA 1
ATOM 714 C C . GLY A 1 95 ? -4.091 6.205 14.559 1.00 92.25 95 GLY A C 1
ATOM 715 O O . GLY A 1 95 ? -3.638 5.371 13.769 1.00 92.25 95 GLY A O 1
ATOM 716 N N . LYS A 1 96 ? -5.404 6.344 14.765 1.00 93.88 96 LYS A N 1
ATOM 717 C CA . LYS A 1 96 ? -6.383 5.472 14.115 1.00 93.88 96 LYS A CA 1
ATOM 718 C C . LYS A 1 96 ? -6.476 5.809 12.622 1.00 93.88 96 LYS A C 1
ATOM 720 O O . LYS A 1 96 ? -6.576 6.985 12.281 1.00 93.88 96 LYS A O 1
ATOM 725 N N . PRO A 1 97 ? -6.477 4.810 11.728 1.00 92.50 97 PRO A N 1
ATOM 726 C CA . PRO A 1 97 ? -6.753 5.049 10.324 1.00 92.50 97 PRO A CA 1
ATOM 727 C C . PRO A 1 97 ? -8.234 5.355 10.103 1.00 92.50 97 PRO A C 1
ATOM 729 O O . PRO A 1 97 ? -9.092 4.698 10.704 1.00 92.50 97 PRO A O 1
ATOM 732 N N . PHE A 1 98 ? -8.530 6.332 9.247 1.00 88.06 98 PHE A N 1
ATOM 733 C CA . PHE A 1 98 ? -9.913 6.730 8.966 1.00 88.06 98 PHE A CA 1
ATOM 734 C C . PHE A 1 98 ? -10.312 6.660 7.494 1.00 88.06 98 PHE A C 1
ATOM 736 O O . PHE A 1 98 ? -11.508 6.692 7.221 1.00 88.06 98 PHE A O 1
ATOM 743 N N . ASP A 1 99 ? -9.365 6.496 6.572 1.00 86.12 99 ASP A N 1
ATOM 744 C CA . ASP A 1 99 ? -9.681 6.426 5.147 1.00 86.12 99 ASP A CA 1
ATOM 745 C C . ASP A 1 99 ? -8.679 5.489 4.396 1.00 86.12 99 ASP A C 1
ATOM 747 O O . ASP A 1 99 ? -7.621 5.150 4.951 1.00 86.12 99 ASP A O 1
ATOM 751 N N . PHE A 1 100 ? -9.024 5.017 3.178 1.00 85.31 100 PHE A N 1
ATOM 752 C CA . PHE A 1 100 ? -8.185 4.239 2.234 1.00 85.31 100 PHE A CA 1
ATOM 753 C C . PHE A 1 100 ? -8.314 4.666 0.733 1.00 85.31 100 PHE A C 1
ATOM 755 O O . PHE A 1 100 ? -9.414 4.642 0.197 1.00 85.31 100 PHE A O 1
ATOM 762 N N . TYR A 1 101 ? -7.211 4.932 0.009 1.00 80.94 101 TYR A N 1
ATOM 763 C CA . TYR A 1 101 ? -7.145 5.122 -1.442 1.00 80.94 101 TYR A CA 1
ATOM 764 C C . TYR A 1 101 ? -5.841 4.579 -2.042 1.00 80.94 101 TYR A C 1
ATOM 766 O O . TYR A 1 101 ? -4.884 4.222 -1.346 1.00 80.94 101 TYR A O 1
ATOM 774 N N . THR A 1 102 ? -5.837 4.512 -3.370 1.00 83.50 102 THR A N 1
ATOM 775 C CA . THR A 1 102 ? -4.694 4.182 -4.224 1.00 83.50 102 THR A CA 1
ATOM 776 C C . THR A 1 102 ? -4.391 5.376 -5.119 1.00 83.50 102 THR A C 1
ATOM 778 O O . THR A 1 102 ? -5.327 5.976 -5.641 1.00 83.50 102 THR A O 1
ATOM 781 N N . GLU A 1 103 ? -3.125 5.696 -5.344 1.00 82.81 103 GLU A N 1
ATOM 782 C CA . GLU A 1 103 ? -2.723 6.833 -6.167 1.00 82.81 103 GLU A CA 1
ATOM 783 C C . GLU A 1 103 ? -1.515 6.479 -7.040 1.00 82.81 103 GLU A C 1
ATOM 785 O O . GLU A 1 103 ? -0.670 5.655 -6.692 1.00 82.81 103 GLU A O 1
ATOM 790 N N . ILE A 1 104 ? -1.435 7.106 -8.210 1.00 82.38 104 ILE A N 1
ATOM 791 C CA . ILE A 1 104 ? -0.214 7.129 -9.008 1.00 82.38 104 ILE A CA 1
ATOM 792 C C . ILE A 1 104 ? 0.283 8.565 -8.979 1.00 82.38 104 ILE A C 1
ATOM 794 O O . ILE A 1 104 ? -0.408 9.468 -9.444 1.00 82.38 104 ILE A O 1
ATOM 798 N N . GLU A 1 105 ? 1.488 8.763 -8.472 1.00 78.44 105 GLU A N 1
ATOM 799 C CA . GLU A 1 105 ? 2.136 10.062 -8.414 1.00 78.44 105 GLU A CA 1
ATOM 800 C C . GLU A 1 105 ? 3.380 10.053 -9.306 1.00 78.44 105 GLU A C 1
ATOM 802 O O . GLU A 1 105 ? 4.085 9.053 -9.429 1.00 78.44 105 GLU A O 1
ATOM 807 N N . CYS A 1 106 ? 3.697 11.180 -9.931 1.00 77.25 106 CYS A N 1
ATOM 808 C CA . CYS A 1 106 ? 4.983 11.359 -10.588 1.00 77.25 106 CYS A CA 1
ATOM 809 C C . CYS A 1 106 ? 5.622 12.652 -10.077 1.00 77.25 106 CYS A C 1
ATOM 811 O O . CYS A 1 106 ? 5.043 13.731 -10.180 1.00 77.25 106 CYS A O 1
ATOM 813 N N . GLN A 1 107 ? 6.808 12.527 -9.492 1.00 73.75 107 GLN A N 1
ATOM 814 C CA . GLN A 1 107 ? 7.556 13.589 -8.832 1.00 73.75 107 GLN A CA 1
ATOM 815 C C . GLN A 1 107 ? 8.870 13.883 -9.566 1.00 73.75 107 GLN A C 1
ATOM 817 O O . GLN A 1 107 ? 9.344 13.120 -10.414 1.00 73.75 107 GLN A O 1
ATOM 822 N N . ASN A 1 108 ? 9.489 15.012 -9.214 1.00 71.25 108 ASN A N 1
ATOM 823 C CA . ASN A 1 108 ? 10.849 15.369 -9.624 1.00 71.25 108 ASN A CA 1
ATOM 824 C C . ASN A 1 108 ? 11.098 15.251 -11.148 1.00 71.25 108 ASN A C 1
ATOM 826 O O . ASN A 1 108 ? 12.137 14.778 -11.611 1.00 71.25 108 ASN A O 1
ATOM 830 N N . TRP A 1 109 ? 10.122 15.689 -11.949 1.00 67.25 109 TRP A N 1
ATOM 831 C CA . TRP A 1 109 ? 10.175 15.707 -13.421 1.00 67.25 109 TRP A CA 1
ATOM 832 C C . TRP A 1 109 ? 10.208 14.345 -14.105 1.00 67.25 109 TRP A C 1
ATOM 834 O O . TRP A 1 109 ? 10.488 14.286 -15.309 1.00 67.25 109 TRP A O 1
ATOM 844 N N . ALA A 1 110 ? 9.907 13.262 -13.383 1.00 67.69 110 ALA A N 1
ATOM 845 C CA . ALA A 1 110 ? 9.590 12.018 -14.057 1.00 67.69 110 ALA A CA 1
ATOM 846 C C . ALA A 1 110 ? 8.427 12.220 -15.020 1.00 67.69 110 ALA A C 1
ATOM 848 O O . ALA A 1 110 ? 7.469 12.951 -14.776 1.00 67.69 110 ALA A O 1
ATOM 849 N N . HIS A 1 111 ? 8.589 11.578 -16.158 1.00 75.38 111 HIS A N 1
ATOM 850 C CA . HIS A 1 111 ? 7.619 11.499 -17.218 1.00 75.38 111 HIS A CA 1
ATOM 851 C C . HIS A 1 111 ? 7.671 10.077 -17.739 1.00 75.38 111 HIS A C 1
ATOM 853 O O . HIS A 1 111 ? 8.669 9.365 -17.581 1.00 75.38 111 HIS A O 1
ATOM 859 N N . GLY A 1 112 ? 6.594 9.675 -18.385 1.00 77.25 112 GLY A N 1
ATOM 860 C CA . GLY A 1 112 ? 6.474 8.339 -18.922 1.00 77.25 112 GLY A CA 1
ATOM 861 C C . GLY A 1 112 ? 5.187 7.678 -18.491 1.00 77.25 112 GLY A C 1
ATOM 862 O O . GLY A 1 112 ? 4.245 8.314 -18.022 1.00 77.25 112 GLY A O 1
ATOM 863 N N . LEU A 1 113 ? 5.154 6.377 -18.729 1.00 79.38 113 LEU A N 1
ATOM 864 C CA . LEU A 1 113 ? 3.957 5.579 -18.596 1.00 79.38 113 LEU A CA 1
ATOM 865 C C . LEU A 1 113 ? 3.986 4.827 -17.268 1.00 79.38 113 LEU A C 1
ATOM 867 O O . LEU A 1 113 ? 4.829 3.953 -17.059 1.00 79.38 113 LEU A O 1
ATOM 871 N N . ALA A 1 114 ? 3.032 5.127 -16.394 1.00 80.75 114 ALA A N 1
ATOM 872 C CA . ALA A 1 114 ? 2.632 4.185 -15.367 1.00 80.75 114 ALA A CA 1
ATOM 873 C C . ALA A 1 114 ? 1.721 3.152 -16.031 1.00 80.75 114 ALA A C 1
ATOM 875 O O . ALA A 1 114 ? 0.600 3.461 -16.433 1.00 80.75 114 ALA A O 1
ATOM 876 N N . HIS A 1 115 ? 2.230 1.932 -16.198 1.00 83.06 115 HIS A N 1
ATOM 877 C CA . HIS A 1 115 ? 1.456 0.853 -16.799 1.00 83.06 115 HIS A CA 1
ATOM 878 C C . HIS A 1 115 ? 0.215 0.528 -15.963 1.00 83.06 115 HIS A C 1
ATOM 880 O O . HIS A 1 115 ? 0.241 0.590 -14.727 1.00 83.06 115 HIS A O 1
ATOM 886 N N . ALA A 1 116 ? -0.851 0.125 -16.656 1.00 85.94 116 ALA A N 1
ATOM 887 C CA . ALA A 1 116 ? -2.047 -0.395 -16.019 1.00 85.94 116 ALA A CA 1
ATOM 888 C C . ALA A 1 116 ? -1.687 -1.544 -15.065 1.00 85.94 116 ALA A C 1
ATOM 890 O O . ALA A 1 116 ? -0.829 -2.383 -15.358 1.00 85.94 116 ALA A O 1
ATOM 891 N N . HIS A 1 117 ? -2.347 -1.584 -13.918 1.00 86.00 117 HIS A N 1
ATOM 892 C CA . HIS A 1 117 ? -2.104 -2.586 -12.887 1.00 86.00 117 HIS A CA 1
ATOM 893 C C . HIS A 1 117 ? -3.392 -2.879 -12.128 1.00 86.00 117 HIS A C 1
ATOM 895 O O . HIS A 1 117 ? -4.447 -2.291 -12.377 1.00 86.00 117 HIS A O 1
ATOM 901 N N . SER A 1 118 ? -3.358 -3.879 -11.253 1.00 89.19 118 SER A N 1
ATOM 902 C CA . SER A 1 118 ? -4.555 -4.288 -10.530 1.00 89.19 118 SER A CA 1
ATOM 903 C C . SER A 1 118 ? -4.246 -4.699 -9.104 1.00 89.19 118 SER A C 1
ATOM 905 O O . SER A 1 1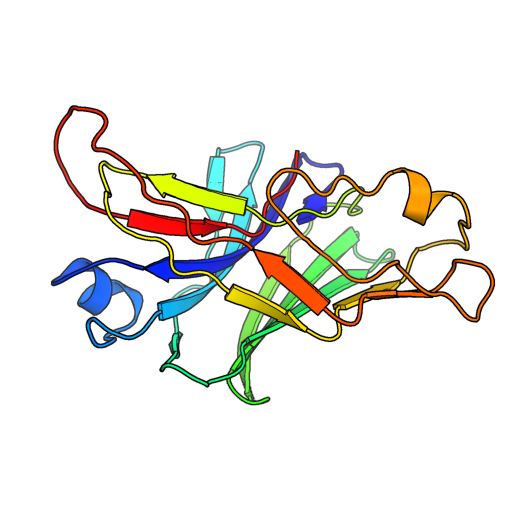18 ? -3.246 -5.361 -8.830 1.00 89.19 118 SER A O 1
ATOM 907 N N . TYR A 1 119 ? -5.156 -4.332 -8.214 1.00 89.69 119 TYR A N 1
ATOM 908 C CA . TYR A 1 119 ? -5.245 -4.854 -6.864 1.00 89.69 119 TYR A CA 1
ATOM 909 C C . TYR A 1 119 ? -6.174 -6.056 -6.897 1.00 89.69 119 TYR A C 1
ATOM 911 O O . TYR A 1 119 ? -7.254 -5.996 -7.483 1.00 89.69 119 TYR A O 1
ATOM 919 N N . LEU A 1 120 ? -5.742 -7.154 -6.291 1.00 92.25 120 LEU A N 1
ATOM 920 C CA . LEU A 1 120 ? -6.484 -8.407 -6.275 1.00 92.25 120 LEU A CA 1
ATOM 921 C C . LEU A 1 120 ? -6.766 -8.800 -4.831 1.00 92.25 120 LEU A C 1
ATOM 923 O O . LEU A 1 120 ? -5.884 -8.692 -3.978 1.00 92.25 120 LEU A O 1
ATOM 927 N N . TYR A 1 121 ? -7.973 -9.309 -4.586 1.00 94.62 121 TYR A N 1
ATOM 928 C CA . TYR A 1 121 ? -8.385 -9.870 -3.296 1.00 94.62 121 TYR A CA 1
ATOM 929 C C . TYR A 1 121 ? -8.193 -8.906 -2.114 1.00 94.62 121 TYR A C 1
ATOM 931 O O . TYR A 1 121 ? -7.726 -9.289 -1.037 1.00 94.62 121 TYR A O 1
ATOM 939 N N . THR A 1 122 ? -8.558 -7.639 -2.306 1.00 93.50 122 THR A N 1
ATOM 940 C CA . THR A 1 122 ? -8.467 -6.625 -1.255 1.00 93.50 122 THR A CA 1
ATOM 941 C C . THR A 1 122 ? -9.523 -6.897 -0.190 1.00 93.50 122 THR A C 1
ATOM 943 O O . THR A 1 122 ? -10.693 -7.119 -0.495 1.00 93.50 122 THR A O 1
ATOM 946 N N . THR A 1 123 ? -9.108 -6.886 1.077 1.00 95.75 123 THR A N 1
ATOM 947 C CA . THR A 1 123 ? -9.998 -7.093 2.223 1.00 95.75 123 THR A CA 1
ATOM 948 C C . THR A 1 123 ? -9.903 -5.907 3.169 1.00 95.75 123 THR A C 1
ATOM 950 O O . THR A 1 123 ? -8.816 -5.583 3.651 1.00 95.75 123 THR A O 1
ATOM 953 N N . PHE A 1 124 ? -11.046 -5.313 3.495 1.00 94.19 124 PHE A N 1
ATOM 954 C CA . PHE A 1 124 ? -11.170 -4.283 4.518 1.00 94.19 124 PHE A CA 1
ATOM 955 C C . PHE A 1 124 ? -11.874 -4.866 5.732 1.00 94.19 124 PHE A C 1
ATOM 957 O O . PHE A 1 124 ? -12.929 -5.482 5.615 1.00 94.19 124 PHE A O 1
ATOM 964 N N . ARG A 1 125 ? -11.298 -4.666 6.918 1.00 95.12 125 ARG A N 1
ATOM 965 C CA . ARG A 1 125 ? -11.920 -5.067 8.181 1.00 95.12 125 ARG A CA 1
ATOM 966 C C . ARG A 1 125 ? -12.128 -3.839 9.046 1.00 95.12 125 ARG A C 1
ATOM 968 O O . ARG A 1 125 ? -11.168 -3.282 9.575 1.00 95.12 125 ARG A O 1
ATOM 975 N N . LEU A 1 126 ? -13.383 -3.443 9.202 1.00 93.50 126 LEU A N 1
ATOM 976 C CA . LEU A 1 126 ? -13.756 -2.236 9.927 1.00 93.50 126 LEU A CA 1
ATOM 977 C C . LEU A 1 126 ? -13.711 -2.468 11.442 1.00 93.50 126 LEU A C 1
ATOM 979 O O . LEU A 1 126 ? -13.792 -3.599 11.939 1.00 93.50 126 LEU A O 1
ATOM 983 N N . ASN A 1 127 ? -13.602 -1.392 12.221 1.00 91.69 127 ASN A N 1
ATOM 984 C CA . ASN A 1 127 ? -13.631 -1.477 13.684 1.00 91.69 127 ASN A CA 1
ATOM 985 C C . ASN A 1 127 ? -15.036 -1.814 14.220 1.00 91.69 127 ASN A C 1
ATOM 987 O O . ASN A 1 127 ? -15.142 -2.466 15.257 1.00 91.69 127 ASN A O 1
ATOM 991 N N . GLN A 1 128 ? -16.092 -1.478 13.481 1.00 93.69 128 GLN A N 1
ATOM 992 C CA . GLN A 1 128 ? -17.493 -1.823 13.724 1.00 93.69 128 GLN A CA 1
ATOM 993 C C . GLN A 1 128 ? -18.177 -2.157 12.388 1.00 93.69 128 GLN A C 1
ATOM 995 O O . GLN A 1 128 ? -17.678 -1.713 11.357 1.00 93.69 128 GLN A O 1
ATOM 1000 N N . PRO A 1 129 ? -19.252 -2.964 12.378 1.00 97.44 129 PRO A N 1
ATOM 1001 C CA . PRO A 1 129 ? -20.012 -3.210 11.157 1.00 97.44 129 PRO A CA 1
ATOM 1002 C C . PRO A 1 129 ? -20.611 -1.908 10.609 1.00 97.44 129 PRO A C 1
ATOM 1004 O O . PRO A 1 129 ? -21.224 -1.155 11.365 1.00 97.44 129 PRO A O 1
ATOM 1007 N N . ASP A 1 130 ? -20.445 -1.664 9.311 1.00 96.00 130 ASP A N 1
ATOM 1008 C CA . ASP A 1 130 ? -21.025 -0.521 8.607 1.00 96.00 130 ASP A CA 1
ATOM 1009 C C . ASP A 1 130 ? -21.414 -0.931 7.183 1.00 96.00 130 ASP A C 1
ATOM 1011 O O . ASP A 1 130 ? -20.554 -1.207 6.348 1.00 96.00 130 ASP A O 1
ATOM 1015 N N . MET A 1 131 ? -22.722 -0.976 6.918 1.00 96.81 131 MET A N 1
ATOM 1016 C CA . MET A 1 131 ? -23.277 -1.312 5.603 1.00 96.81 131 MET A CA 1
ATOM 1017 C C . MET A 1 131 ? -23.183 -0.159 4.596 1.00 96.81 131 MET A C 1
ATOM 1019 O O . MET A 1 131 ? -23.219 -0.417 3.394 1.00 96.81 131 MET A O 1
ATOM 1023 N N . GLY A 1 132 ? -23.065 1.085 5.070 1.00 95.06 132 GLY A N 1
ATOM 1024 C CA . GLY A 1 132 ? -22.938 2.278 4.231 1.00 95.06 132 GLY A CA 1
ATOM 1025 C C . GLY A 1 132 ? -21.517 2.502 3.714 1.00 95.06 132 GLY A C 1
ATOM 1026 O O . GLY A 1 132 ? -21.323 3.307 2.810 1.00 95.06 132 GLY A O 1
ATOM 1027 N N . TRP A 1 133 ? -20.524 1.763 4.226 1.00 92.56 133 TRP A N 1
ATOM 1028 C CA . TRP A 1 133 ? -19.126 1.902 3.806 1.00 92.56 133 TRP A CA 1
ATOM 1029 C C . TRP A 1 133 ? -18.925 1.715 2.294 1.00 92.56 133 TRP A C 1
ATOM 1031 O O . TRP A 1 133 ? -18.114 2.402 1.683 1.00 92.56 133 TRP A O 1
ATOM 1041 N N . ARG A 1 134 ? -19.692 0.830 1.649 1.00 91.69 134 ARG A N 1
ATOM 1042 C CA . ARG A 1 134 ? -19.610 0.663 0.188 1.00 91.69 134 ARG A CA 1
ATOM 1043 C C . ARG A 1 134 ? -20.046 1.912 -0.588 1.00 91.69 134 ARG A C 1
ATOM 1045 O O . ARG A 1 134 ? -19.593 2.110 -1.708 1.00 91.69 134 ARG A O 1
ATOM 1052 N N . ASP A 1 135 ? -20.932 2.726 -0.010 1.00 90.50 135 ASP A N 1
ATOM 1053 C CA . ASP A 1 135 ? -21.564 3.857 -0.695 1.00 90.50 135 ASP A CA 1
ATOM 1054 C C . ASP A 1 135 ? -20.632 5.083 -0.737 1.00 90.50 135 ASP A C 1
ATOM 1056 O O . ASP A 1 135 ? -20.875 6.017 -1.499 1.00 90.50 135 ASP A O 1
ATOM 1060 N N . ILE A 1 136 ? -19.556 5.079 0.062 1.00 86.94 136 ILE A N 1
ATOM 1061 C CA . ILE A 1 136 ? -18.533 6.137 0.078 1.00 86.94 136 ILE A CA 1
ATOM 1062 C C . ILE A 1 136 ? -17.325 5.822 -0.812 1.00 86.94 136 ILE A C 1
ATOM 1064 O O . ILE A 1 136 ? -16.414 6.641 -0.920 1.00 86.94 136 ILE A O 1
ATOM 1068 N N . ILE A 1 137 ? -17.293 4.650 -1.452 1.00 85.19 137 ILE A N 1
ATOM 1069 C CA . ILE A 1 137 ? -16.192 4.282 -2.340 1.00 85.19 137 ILE A CA 1
ATOM 1070 C C . ILE A 1 137 ? -16.265 5.124 -3.613 1.00 85.19 137 ILE A C 1
ATOM 1072 O O . ILE A 1 137 ? -17.268 5.131 -4.327 1.00 85.19 137 ILE A O 1
ATOM 1076 N N . ASN A 1 138 ? -15.162 5.804 -3.912 1.00 82.50 138 ASN A N 1
ATOM 1077 C CA . ASN A 1 138 ? -14.986 6.576 -5.131 1.00 82.50 138 ASN A CA 1
ATOM 1078 C C . ASN A 1 138 ? -14.067 5.827 -6.104 1.00 82.50 138 ASN A C 1
ATOM 1080 O O . ASN A 1 138 ? -12.930 5.506 -5.767 1.00 82.50 138 ASN A O 1
ATOM 1084 N N . ASN A 1 139 ? -14.547 5.619 -7.331 1.00 80.69 139 ASN A N 1
ATOM 1085 C CA . ASN A 1 139 ? -13.829 4.888 -8.3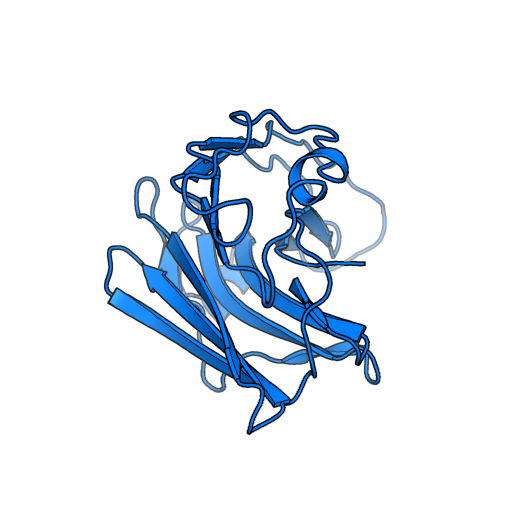80 1.00 80.69 139 ASN A CA 1
ATOM 1086 C C . ASN A 1 139 ? -13.281 5.827 -9.462 1.00 80.69 139 ASN A C 1
ATOM 1088 O O . ASN A 1 139 ? -13.324 5.538 -10.659 1.00 80.69 139 ASN A O 1
ATOM 1092 N N . TRP A 1 140 ? -12.827 7.012 -9.059 1.00 75.31 140 TRP A N 1
ATOM 1093 C CA . TRP A 1 140 ? -12.280 7.988 -9.990 1.00 75.31 140 TRP A CA 1
ATOM 1094 C C . TRP A 1 140 ? -11.088 7.401 -10.756 1.00 75.31 140 TRP A C 1
ATOM 1096 O O . TRP A 1 140 ? -10.077 7.051 -10.159 1.00 75.31 140 TRP A O 1
ATOM 1106 N N . GLN A 1 141 ? -11.214 7.306 -12.085 1.00 75.12 141 GLN A N 1
ATOM 1107 C CA . GLN A 1 141 ? -10.210 6.721 -12.994 1.00 75.12 141 GLN A CA 1
ATOM 1108 C C . GLN A 1 141 ? -9.847 5.252 -12.717 1.00 75.12 141 GLN A C 1
ATOM 1110 O O . GLN A 1 141 ? -8.887 4.730 -13.289 1.00 75.12 141 GLN A O 1
ATOM 1115 N N . THR A 1 142 ? -10.655 4.560 -11.918 1.00 81.38 142 THR A N 1
ATOM 1116 C CA . THR A 1 142 ? -10.492 3.144 -11.605 1.00 81.38 142 THR A CA 1
ATOM 1117 C C . THR A 1 142 ? -11.743 2.369 -11.999 1.00 81.38 142 THR A C 1
ATOM 1119 O O . THR A 1 142 ? -12.811 2.915 -12.279 1.00 81.38 142 THR A O 1
ATOM 1122 N N . SER A 1 143 ? -11.607 1.056 -12.106 1.00 87.69 143 SER A N 1
ATOM 1123 C CA . SER A 1 143 ? -12.743 0.143 -12.220 1.00 87.69 143 SER A CA 1
ATOM 1124 C C . SER A 1 143 ? -12.542 -0.969 -11.216 1.00 87.69 143 SER A C 1
ATOM 1126 O O . SER A 1 143 ? -11.432 -1.459 -11.077 1.00 87.69 143 SER A O 1
ATOM 1128 N N . ASN A 1 144 ? -13.577 -1.402 -10.519 1.00 89.31 144 ASN A N 1
ATOM 1129 C CA . ASN A 1 144 ? -13.451 -2.421 -9.484 1.00 89.31 144 ASN A CA 1
ATOM 1130 C C . ASN A 1 144 ? -14.703 -3.278 -9.419 1.00 89.31 144 ASN A C 1
ATOM 1132 O O . ASN A 1 144 ? -15.776 -2.882 -9.866 1.00 89.31 144 ASN A O 1
ATOM 1136 N N . ALA A 1 145 ? -14.541 -4.454 -8.825 1.00 91.75 145 ALA A N 1
ATOM 1137 C CA . ALA A 1 145 ? -15.666 -5.242 -8.370 1.00 91.75 145 ALA A CA 1
ATOM 1138 C C . ALA A 1 145 ? -16.457 -4.475 -7.305 1.00 91.75 145 ALA A C 1
ATOM 1140 O O . ALA A 1 145 ? -15.874 -3.746 -6.491 1.00 91.75 145 ALA A O 1
ATOM 1141 N N . ASP A 1 146 ? -17.768 -4.698 -7.287 1.00 92.75 146 ASP A N 1
ATOM 1142 C CA . ASP A 1 146 ? -18.611 -4.240 -6.192 1.00 92.75 146 ASP A CA 1
ATOM 1143 C C . ASP A 1 146 ? -18.123 -4.874 -4.876 1.00 92.75 146 ASP A C 1
ATOM 1145 O O . ASP A 1 146 ? -17.840 -6.076 -4.841 1.00 92.75 146 ASP A O 1
ATOM 1149 N N . PRO A 1 147 ? -17.992 -4.098 -3.787 1.00 93.06 147 PRO A N 1
ATOM 1150 C CA . PRO A 1 147 ? -17.623 -4.651 -2.496 1.00 93.06 147 PRO A CA 1
ATOM 1151 C C . PRO A 1 147 ? -18.696 -5.597 -1.964 1.00 93.06 147 PRO A C 1
ATOM 1153 O O . PRO A 1 147 ? -19.878 -5.252 -1.887 1.00 93.06 147 PRO A O 1
ATOM 1156 N N . GLU A 1 148 ? -18.263 -6.760 -1.495 1.00 97.00 148 GLU A N 1
ATOM 1157 C CA . GLU A 1 148 ? -19.130 -7.771 -0.899 1.00 97.00 148 GLU A CA 1
ATOM 1158 C C . GLU A 1 148 ? -18.864 -7.910 0.600 1.00 97.00 148 GLU A C 1
ATOM 1160 O O . GLU A 1 148 ? -17.734 -7.777 1.067 1.00 97.00 148 GLU A O 1
ATOM 1165 N N . THR A 1 149 ? -19.906 -8.215 1.372 1.00 97.94 149 THR A N 1
ATOM 1166 C CA . THR A 1 149 ? -19.797 -8.528 2.801 1.00 97.94 149 THR A CA 1
ATOM 1167 C C . THR A 1 149 ? -20.705 -9.702 3.152 1.00 97.94 149 THR A C 1
ATOM 1169 O O . THR A 1 149 ? -21.768 -9.891 2.557 1.00 97.94 149 THR A O 1
ATOM 1172 N N . HIS A 1 150 ? -20.288 -10.500 4.134 1.00 97.44 150 HIS A N 1
ATOM 1173 C CA . HIS A 1 150 ? -21.038 -11.664 4.619 1.00 97.44 150 HIS A CA 1
ATOM 1174 C C . HIS A 1 150 ? -21.298 -11.610 6.132 1.00 97.44 150 HIS A C 1
ATOM 1176 O O . HIS A 1 150 ? -21.897 -12.524 6.693 1.00 97.44 150 HIS A O 1
ATOM 1182 N N . ASP A 1 151 ? -20.849 -10.545 6.801 1.00 97.62 151 ASP A N 1
ATOM 1183 C CA . ASP A 1 151 ? -20.878 -10.381 8.257 1.00 97.62 151 ASP A CA 1
ATOM 1184 C C . ASP A 1 151 ? -21.503 -9.039 8.684 1.00 97.62 151 ASP A C 1
ATOM 1186 O O . ASP A 1 151 ? -21.189 -8.491 9.741 1.00 97.62 151 ASP A O 1
ATOM 1190 N N . GLY A 1 152 ? -22.413 -8.516 7.855 1.00 97.00 152 GLY A N 1
ATOM 1191 C CA . GLY A 1 152 ? -23.168 -7.294 8.141 1.00 97.00 152 GLY A CA 1
ATOM 1192 C C . GLY A 1 152 ? -22.358 -6.006 7.986 1.00 97.00 152 GLY A C 1
ATOM 1193 O O . GLY A 1 152 ? -22.641 -5.033 8.680 1.00 97.00 152 GLY A O 1
ATOM 1194 N N . GLY A 1 153 ? -21.345 -5.998 7.112 1.00 96.81 153 GLY A N 1
ATOM 1195 C CA . GLY A 1 153 ? -20.509 -4.825 6.843 1.00 96.81 153 GLY A CA 1
ATOM 1196 C C . GLY A 1 153 ? -19.308 -4.697 7.778 1.00 96.81 153 GLY A C 1
ATOM 1197 O O . GLY A 1 153 ? -18.722 -3.624 7.888 1.00 96.81 153 GLY A O 1
ATOM 1198 N N . LYS A 1 154 ? -18.935 -5.764 8.495 1.00 97.25 154 LYS A N 1
ATOM 1199 C CA . LYS A 1 154 ? -17.740 -5.782 9.351 1.00 97.25 154 LYS A CA 1
ATOM 1200 C C . LYS A 1 154 ? -16.473 -6.084 8.549 1.00 97.25 154 LYS A C 1
ATOM 1202 O O . LYS A 1 154 ? -15.411 -5.530 8.853 1.00 97.25 154 LYS A O 1
ATOM 1207 N N . THR A 1 155 ? -16.594 -6.923 7.530 1.00 97.44 155 THR A N 1
ATOM 1208 C CA . THR A 1 155 ? -15.541 -7.290 6.589 1.00 97.44 155 THR A CA 1
ATOM 1209 C C . THR A 1 155 ? -16.065 -7.113 5.170 1.00 97.44 155 THR A C 1
ATOM 1211 O O . THR A 1 155 ? -17.135 -7.622 4.830 1.00 97.44 155 THR A O 1
ATOM 1214 N N . TRP A 1 156 ? -15.301 -6.390 4.358 1.00 96.44 156 TRP A N 1
ATOM 1215 C CA . TRP A 1 156 ? -15.597 -6.103 2.961 1.00 96.44 156 TRP A CA 1
ATOM 1216 C C . TRP A 1 156 ? -14.525 -6.702 2.061 1.00 96.44 156 TRP A C 1
ATOM 1218 O O . TRP A 1 156 ? -13.329 -6.564 2.328 1.00 96.44 156 TRP A O 1
ATOM 1228 N N . TY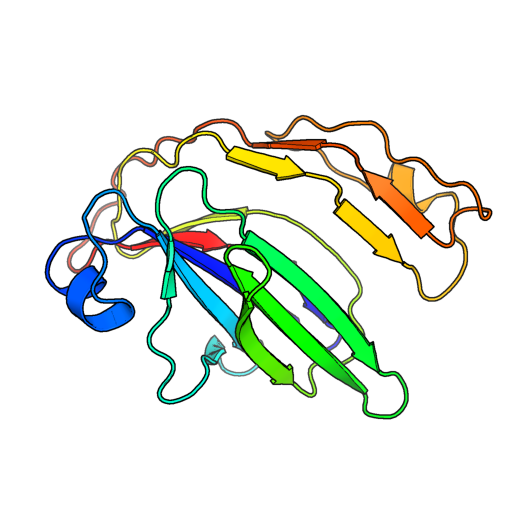R A 1 157 ? -14.963 -7.344 0.988 1.00 96.00 157 TYR A N 1
ATOM 1229 C CA . TYR A 1 157 ? -14.120 -7.999 0.001 1.00 96.00 157 TYR A CA 1
ATOM 1230 C C . TYR A 1 157 ? -14.283 -7.297 -1.341 1.00 96.00 157 TYR A C 1
ATOM 1232 O O . TYR A 1 157 ? -15.398 -7.117 -1.819 1.00 96.00 157 TYR A O 1
ATOM 1240 N N . VAL A 1 158 ? -13.165 -6.927 -1.957 1.00 93.75 158 VAL A N 1
ATOM 1241 C CA . VAL A 1 158 ? -13.115 -6.388 -3.317 1.00 93.75 158 VAL A CA 1
ATOM 1242 C C . VAL A 1 158 ? -12.218 -7.318 -4.124 1.00 93.75 158 VAL A C 1
ATOM 1244 O O . VAL A 1 158 ? -11.001 -7.353 -3.929 1.00 93.75 158 VAL A O 1
ATOM 1247 N N . SER A 1 159 ? -12.815 -8.132 -4.999 1.00 95.12 159 SER A N 1
ATOM 1248 C CA . SER A 1 159 ? -12.080 -9.195 -5.698 1.00 95.12 159 SER A CA 1
ATOM 1249 C C . SER A 1 159 ? -11.013 -8.651 -6.646 1.00 95.12 159 SER A C 1
ATOM 1251 O O . SER A 1 159 ? -9.945 -9.249 -6.774 1.00 95.12 159 SER A O 1
ATOM 1253 N N . TRP A 1 160 ? -11.292 -7.518 -7.291 1.00 93.25 160 TRP A N 1
ATOM 1254 C CA . TRP A 1 160 ? -10.351 -6.834 -8.166 1.00 93.25 160 TRP A CA 1
ATOM 1255 C C . TRP A 1 160 ? -10.632 -5.331 -8.199 1.00 93.25 160 TRP A C 1
ATOM 1257 O O . TRP A 1 160 ? -11.785 -4.908 -8.128 1.00 93.25 160 TRP A O 1
ATOM 1267 N N . ALA A 1 161 ? -9.574 -4.542 -8.347 1.00 90.12 161 ALA A N 1
ATOM 1268 C CA . ALA A 1 161 ? -9.620 -3.147 -8.759 1.00 90.12 161 ALA A CA 1
ATOM 1269 C C . ALA A 1 161 ? -8.533 -2.926 -9.814 1.00 90.12 161 ALA A C 1
ATOM 1271 O O . ALA A 1 161 ? -7.373 -3.267 -9.596 1.00 90.12 161 ALA A O 1
ATOM 1272 N N . HIS A 1 162 ? -8.920 -2.403 -10.965 1.00 90.25 162 HIS A N 1
ATOM 1273 C CA . HIS A 1 162 ? -8.080 -2.083 -12.100 1.00 90.25 162 HIS A CA 1
ATOM 1274 C C . HIS A 1 162 ? -7.799 -0.585 -12.126 1.00 90.25 162 HIS A C 1
ATOM 1276 O O . HIS A 1 162 ? -8.720 0.237 -12.090 1.00 90.25 162 HIS A O 1
ATOM 1282 N N . ILE A 1 163 ? -6.518 -0.255 -12.218 1.00 87.00 163 ILE A N 1
ATOM 1283 C CA . ILE A 1 163 ? -6.043 1.099 -12.448 1.00 87.00 163 ILE A CA 1
ATOM 1284 C C . ILE A 1 163 ? -5.592 1.164 -13.899 1.00 87.00 163 ILE A C 1
ATOM 1286 O O . ILE A 1 163 ? -4.763 0.355 -14.330 1.00 87.00 163 ILE A O 1
ATOM 1290 N N . ASN A 1 164 ? -6.163 2.110 -14.641 1.00 85.31 164 ASN A N 1
ATOM 1291 C CA . ASN A 1 164 ? -5.791 2.333 -16.030 1.00 85.31 164 ASN A CA 1
ATOM 1292 C C . ASN A 1 164 ? -4.332 2.787 -16.127 1.00 85.31 164 ASN A C 1
ATOM 1294 O O . ASN A 1 164 ? -3.748 3.296 -15.170 1.00 85.31 164 ASN A O 1
ATOM 1298 N N . GLU A 1 165 ? -3.744 2.607 -17.304 1.00 86.56 165 GLU A N 1
ATOM 1299 C CA . GLU A 1 165 ? -2.458 3.226 -17.581 1.00 86.56 165 GLU A CA 1
ATOM 1300 C C . GLU A 1 165 ? -2.585 4.752 -17.568 1.00 86.56 165 GLU A C 1
ATOM 1302 O O . GLU A 1 165 ? -3.573 5.314 -18.046 1.00 86.56 165 GLU A O 1
ATOM 1307 N N . THR A 1 166 ? -1.561 5.414 -17.040 1.00 83.25 166 THR A N 1
ATOM 1308 C CA . THR A 1 166 ? -1.505 6.873 -16.959 1.00 83.25 166 THR A CA 1
ATOM 1309 C C . THR A 1 166 ? -0.181 7.343 -17.528 1.00 83.25 166 THR A C 1
ATOM 1311 O O . THR A 1 166 ? 0.889 6.911 -17.091 1.00 83.25 166 THR A O 1
ATOM 1314 N N . PHE A 1 167 ? -0.249 8.235 -18.513 1.00 84.38 167 PHE A N 1
ATOM 1315 C CA . PHE A 1 167 ? 0.924 8.908 -19.050 1.00 84.38 167 PHE A CA 1
ATOM 1316 C C . PHE A 1 167 ? 1.119 10.254 -18.354 1.00 84.38 167 PHE A C 1
ATOM 1318 O O . PHE A 1 167 ? 0.197 11.067 -18.298 1.00 84.38 167 PHE A O 1
ATOM 1325 N N . PHE A 1 168 ? 2.327 10.492 -17.852 1.00 78.12 168 PHE A N 1
ATOM 1326 C CA . PHE A 1 168 ? 2.721 11.758 -17.245 1.00 78.12 168 PHE A CA 1
ATOM 1327 C C . PHE A 1 168 ? 3.568 12.558 -18.234 1.00 78.12 168 PHE A C 1
ATOM 1329 O O . PHE A 1 168 ? 4.655 12.124 -18.628 1.00 78.12 168 PHE A O 1
ATOM 1336 N N . GLU A 1 169 ? 3.069 13.730 -18.629 1.00 75.81 169 GLU A N 1
ATOM 1337 C CA . GLU A 1 169 ? 3.820 14.707 -19.419 1.00 75.81 169 GLU A CA 1
ATOM 1338 C C . GLU A 1 169 ? 4.798 15.500 -18.532 1.00 75.81 169 GLU A C 1
ATOM 1340 O O . GLU A 1 169 ? 4.566 15.700 -17.340 1.00 75.81 169 GLU A O 1
ATOM 1345 N N . VAL A 1 170 ? 5.911 15.965 -19.110 1.00 63.56 170 VAL A N 1
ATOM 1346 C CA . VAL A 1 170 ? 6.926 16.748 -18.385 1.00 63.56 170 VAL A CA 1
ATOM 1347 C C . VAL A 1 170 ? 6.333 18.076 -17.907 1.00 63.56 170 VAL A C 1
ATOM 1349 O O . VAL A 1 170 ? 5.984 18.929 -18.720 1.00 63.56 170 VAL A O 1
ATOM 1352 N N . VAL A 1 171 ? 6.339 18.315 -16.596 1.00 51.31 171 VAL A N 1
ATOM 1353 C CA . VAL A 1 171 ? 6.207 19.666 -16.024 1.00 51.31 171 VAL A CA 1
ATOM 1354 C C . VAL A 1 171 ? 7.626 20.221 -15.823 1.00 51.31 171 VAL A C 1
ATOM 1356 O O . VAL A 1 171 ? 8.502 19.504 -15.363 1.00 51.31 171 VAL A O 1
ATOM 1359 N N . SER A 1 172 ? 7.942 21.449 -16.229 1.00 40.09 172 SER A N 1
ATOM 1360 C CA . SER A 1 172 ? 9.333 21.951 -16.281 1.00 40.09 172 SER A CA 1
ATOM 1361 C C . SER A 1 172 ? 9.955 22.293 -14.904 1.00 40.09 172 SER A C 1
ATOM 1363 O O . SER A 1 172 ? 9.332 23.074 -14.189 1.00 40.09 172 SER A O 1
ATOM 1365 N N . GLN A 1 173 ? 11.183 21.807 -14.589 1.00 36.97 173 GLN A N 1
ATOM 1366 C CA . GLN A 1 173 ? 12.381 22.535 -14.040 1.00 36.97 173 GLN A CA 1
ATOM 1367 C C . GLN A 1 173 ? 13.445 21.718 -13.211 1.00 36.97 173 GLN A C 1
ATOM 1369 O O . GLN A 1 173 ? 13.656 22.007 -12.052 1.00 36.97 173 GLN A O 1
ATOM 1374 N N . THR A 1 174 ? 14.262 20.838 -13.817 1.00 40.31 174 THR A N 1
ATOM 1375 C CA . THR A 1 174 ? 15.646 20.381 -13.407 1.00 40.31 174 THR A CA 1
ATOM 1376 C C . THR A 1 174 ? 15.979 19.582 -12.113 1.00 40.31 174 THR A C 1
ATOM 1378 O O . THR A 1 174 ? 16.199 20.178 -11.060 1.00 40.31 174 THR A O 1
ATOM 1381 N N . ASN A 1 175 ? 16.290 18.269 -12.314 1.00 35.16 175 ASN A N 1
ATOM 1382 C CA . ASN A 1 175 ? 17.012 17.238 -11.493 1.00 35.16 175 ASN A CA 1
ATOM 1383 C C . ASN A 1 175 ? 16.293 16.110 -10.671 1.00 35.16 175 ASN A C 1
ATOM 1385 O O . ASN A 1 175 ? 16.255 16.172 -9.443 1.00 35.16 175 ASN A O 1
ATOM 1389 N N . SER A 1 176 ? 15.976 14.984 -11.345 1.00 40.66 176 SER A N 1
ATOM 1390 C CA . SER A 1 176 ? 15.937 13.554 -10.883 1.00 40.66 176 SER A CA 1
ATOM 1391 C C . SER A 1 176 ? 14.575 12.841 -10.940 1.00 40.66 176 SER A C 1
ATOM 1393 O O . SER A 1 176 ? 13.766 12.999 -10.052 1.00 40.66 176 SER A O 1
ATOM 1395 N N . LEU A 1 177 ? 14.371 11.951 -11.918 1.00 40.31 177 LEU A N 1
ATOM 1396 C CA . LEU A 1 177 ? 13.095 11.295 -12.263 1.00 40.31 177 LEU A CA 1
ATOM 1397 C C . LEU A 1 177 ? 12.587 10.298 -11.183 1.00 40.31 177 LEU A C 1
ATOM 1399 O O . LEU A 1 177 ? 13.241 9.28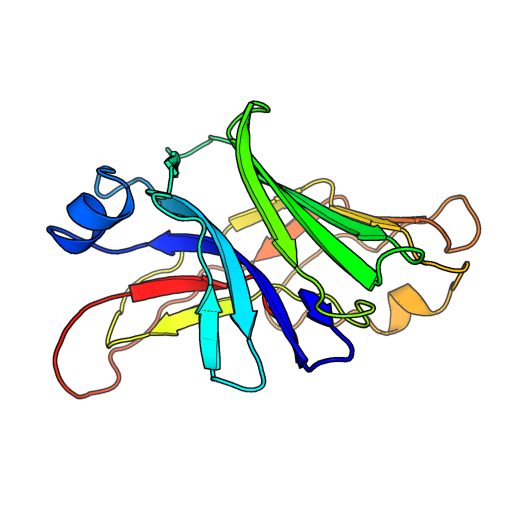4 -10.916 1.00 40.31 177 LEU A O 1
ATOM 1403 N N . ILE A 1 178 ? 11.392 10.523 -10.614 1.00 48.38 178 ILE A N 1
ATOM 1404 C CA . ILE A 1 178 ? 10.685 9.564 -9.743 1.00 48.38 178 ILE A CA 1
ATOM 1405 C C . ILE A 1 178 ? 9.202 9.424 -10.139 1.00 48.38 178 ILE A C 1
ATOM 1407 O O . ILE A 1 178 ? 8.437 10.361 -9.969 1.00 48.38 178 ILE A O 1
ATOM 1411 N N . CYS A 1 179 ? 8.760 8.253 -10.607 1.00 40.22 179 CYS A N 1
ATOM 1412 C CA . CYS A 1 179 ? 7.328 7.943 -10.739 1.00 40.22 179 CYS A CA 1
ATOM 1413 C C . CYS A 1 179 ? 6.960 6.909 -9.660 1.00 40.22 179 CYS A C 1
ATOM 1415 O O . CYS A 1 179 ? 7.528 5.814 -9.595 1.00 40.22 179 CYS A O 1
ATOM 1417 N N . LEU A 1 180 ? 6.054 7.285 -8.766 1.00 45.53 180 LEU A N 1
ATOM 1418 C CA . LEU A 1 180 ? 5.635 6.537 -7.590 1.00 45.53 180 LEU A CA 1
ATOM 1419 C C . LEU A 1 180 ? 4.248 5.937 -7.824 1.00 45.53 180 LEU A C 1
ATOM 1421 O O . LEU A 1 180 ? 3.297 6.637 -8.152 1.00 45.53 180 LEU A O 1
ATOM 1425 N N . LEU A 1 181 ? 4.087 4.644 -7.570 1.00 46.31 181 LEU A N 1
ATOM 1426 C CA . LEU A 1 181 ? 2.775 4.146 -7.181 1.00 46.31 181 LEU A CA 1
ATOM 1427 C C . LEU A 1 181 ? 2.640 4.403 -5.681 1.00 46.31 181 LEU A C 1
ATOM 1429 O O . LEU A 1 181 ? 3.314 3.760 -4.868 1.00 46.31 181 LEU A O 1
ATOM 1433 N N . LEU A 1 182 ? 1.830 5.397 -5.343 1.00 46.12 182 LEU A N 1
ATOM 1434 C CA . LEU A 1 182 ? 1.679 5.947 -4.008 1.00 46.12 182 LEU A CA 1
ATOM 1435 C C . LEU A 1 182 ? 0.401 5.363 -3.383 1.00 46.12 182 LEU A C 1
ATOM 1437 O O . LEU A 1 182 ? -0.685 5.436 -3.944 1.00 46.12 182 LEU A O 1
ATOM 1441 N N . LEU A 1 183 ? 0.499 4.749 -2.206 1.00 43.34 183 LEU A N 1
ATOM 1442 C CA . LEU A 1 183 ? -0.680 4.239 -1.489 1.00 43.34 183 LEU A CA 1
ATOM 1443 C C . LEU A 1 183 ? -1.021 5.151 -0.299 1.00 43.34 183 LEU A C 1
ATOM 1445 O O . LEU A 1 183 ? -0.767 4.830 0.865 1.00 43.34 183 LEU A O 1
ATOM 1449 N N . VAL A 1 184 ? -1.525 6.344 -0.586 1.00 29.91 184 VAL A N 1
ATOM 1450 C CA . VAL A 1 184 ? -1.619 7.477 0.365 1.00 29.91 184 VAL A CA 1
ATOM 1451 C C . VAL A 1 184 ? -3.063 7.741 0.744 1.00 29.91 184 VAL A C 1
ATOM 1453 O O . VAL A 1 184 ? -3.903 7.006 0.259 1.00 29.91 184 VAL A O 1
ATOM 1456 N N . LEU A 1 185 ? -3.377 8.615 1.711 1.00 36.44 185 LEU A N 1
ATOM 1457 C CA . LEU A 1 185 ? -4.726 9.192 1.800 1.00 36.44 185 LEU A CA 1
ATOM 1458 C C . LEU A 1 185 ? -4.789 10.711 1.96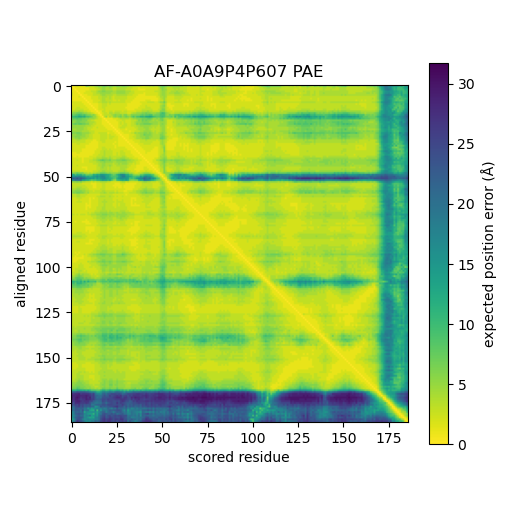9 1.00 36.44 185 LEU A C 1
ATOM 1460 O O . LEU A 1 185 ? -3.760 11.326 2.205 1.00 36.44 185 LEU A O 1
ATOM 1464 N N . ILE A 1 186 ? -5.986 11.294 1.870 1.00 32.62 186 ILE A N 1
ATOM 1465 C CA . ILE A 1 186 ? -6.338 12.653 2.304 1.00 32.62 186 ILE A CA 1
ATOM 1466 C C . ILE A 1 186 ? -7.213 12.517 3.552 1.00 32.62 186 ILE A C 1
ATOM 1468 O O . ILE A 1 186 ? -7.997 11.546 3.592 1.00 32.62 186 ILE A O 1
#